Protein AF-A0A537PDN9-F1 (afdb_monomer_lite)

Radius of gyration: 20.27 Å; chains: 1; bounding box: 47×36×60 Å

Foldseek 3Di:
DDPDDQALDPVLVVVLVVCVVVVVLVVSLVSLVVNVVRPDPQLLSLLSNLLSCLVVVVNVSSLVSLVSSLVPDDDLLSNLQSLLSNLVSLVVSVVVVCVVPPDDQRDQCSCPPPDNDADDLPDDQDPVSLVSLLSNLLSCLSNVVLVSSVRNVVSVCSRCLQPLVSLLSCLVSCVSSVNLVVSLVSLVVVVVPPPVVPLSSLCSNLVSCVSVVNNVSNVVSVD

Secondary structure (DSSP, 8-state):
-------SSHHHHHHHHHHHHTT-HHHHHHHHHHHHHH-S-HHHHHHHHHHHHHHTT-HHHHHHHHHHHHHH---HHHHHHHHHHHHHHHHHHHHHHHTTSTTPPPP-GGGTT---PPPPTTS---HHHHHHHHHHHHHHHHTT-HHHHHHHHHHHHHHHTT-HHHHHHHHHHHHHTT-HHHHHHHHHHHHHTT-TT-HHHHHHHHHHHHHTT-HHHHHHH--

Structure (mmCIF, N/CA/C/O backbone):
data_AF-A0A537PDN9-F1
#
_entry.id   AF-A0A537PDN9-F1
#
loop_
_atom_site.group_PDB
_atom_site.id
_atom_site.type_symbol
_atom_site.label_atom_id
_atom_site.label_alt_id
_atom_site.label_comp_id
_atom_site.label_asym_id
_atom_site.label_entity_id
_atom_site.label_seq_id
_atom_site.pdbx_PDB_ins_code
_atom_site.Cartn_x
_atom_site.Cartn_y
_atom_site.Cartn_z
_atom_site.occupancy
_atom_site.B_iso_or_equiv
_atom_site.auth_seq_id
_atom_site.auth_comp_id
_atom_site.auth_asym_id
_atom_site.auth_atom_id
_atom_site.pdbx_PDB_model_num
ATOM 1 N N . MET A 1 1 ? -29.050 -12.159 24.190 1.00 34.44 1 MET A N 1
ATOM 2 C CA . MET A 1 1 ? -27.971 -11.239 23.770 1.00 34.44 1 MET A CA 1
ATOM 3 C C . MET A 1 1 ? -26.824 -11.391 24.756 1.0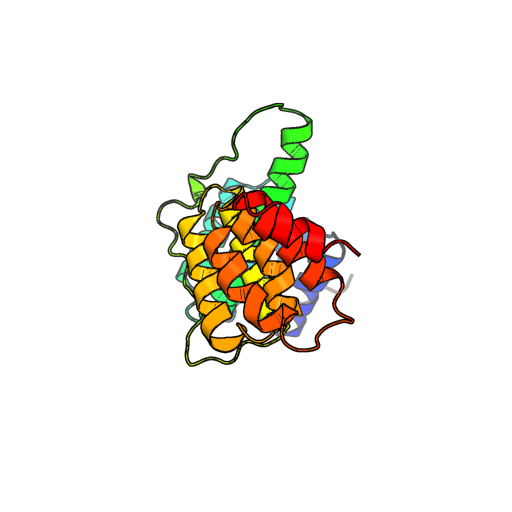0 34.44 1 MET A C 1
ATOM 5 O O . MET A 1 1 ? -26.957 -10.967 25.894 1.00 34.44 1 MET A O 1
ATOM 9 N N . THR A 1 2 ? -25.755 -12.092 24.384 1.00 39.62 2 THR A N 1
ATOM 10 C CA . THR A 1 2 ? -24.565 -12.242 25.235 1.00 39.62 2 THR A CA 1
ATOM 11 C C . THR A 1 2 ? -23.786 -10.932 25.237 1.00 39.62 2 THR A C 1
ATOM 13 O O . THR A 1 2 ? -23.209 -10.557 24.216 1.00 39.62 2 THR A O 1
ATOM 16 N N . ASN A 1 3 ? -23.809 -10.237 26.375 1.00 46.12 3 ASN A N 1
ATOM 17 C CA . ASN A 1 3 ? -22.968 -9.082 26.655 1.00 46.12 3 ASN A CA 1
ATOM 18 C C . ASN A 1 3 ? -21.517 -9.578 26.741 1.00 46.12 3 ASN A C 1
ATOM 20 O O . ASN A 1 3 ? -21.121 -10.179 27.738 1.00 46.12 3 ASN A O 1
ATOM 24 N N . VAL A 1 4 ? -20.768 -9.460 25.646 1.00 56.16 4 VAL A N 1
ATOM 25 C CA . VAL A 1 4 ? -19.369 -9.887 25.617 1.00 56.16 4 VAL A CA 1
ATOM 26 C C . VAL A 1 4 ? -18.535 -8.759 26.196 1.00 56.16 4 VAL A C 1
ATOM 28 O O . VAL A 1 4 ? -18.463 -7.685 25.608 1.00 56.16 4 VAL A O 1
ATOM 31 N N . SER A 1 5 ? -17.941 -9.019 27.361 1.00 68.75 5 SER A N 1
ATOM 32 C CA . SER A 1 5 ? -16.961 -8.139 27.995 1.00 68.75 5 SER A CA 1
ATOM 33 C C . SER A 1 5 ? -15.837 -7.839 27.007 1.00 68.75 5 SER A C 1
ATOM 35 O O . SER A 1 5 ? -15.188 -8.766 26.525 1.00 68.75 5 SER A O 1
ATOM 37 N N . ILE A 1 6 ? -15.625 -6.562 26.691 1.00 72.56 6 ILE A N 1
ATOM 38 C CA . ILE A 1 6 ? -14.481 -6.124 25.892 1.00 72.56 6 ILE A CA 1
ATOM 39 C C . ILE A 1 6 ? -13.278 -6.073 26.829 1.00 72.56 6 ILE A C 1
ATOM 41 O O . ILE A 1 6 ? -13.266 -5.327 27.804 1.00 72.56 6 ILE A O 1
ATOM 45 N N . ASP A 1 7 ? -12.291 -6.905 26.536 1.00 72.88 7 ASP A N 1
ATOM 46 C CA . ASP A 1 7 ? -10.992 -6.941 27.194 1.00 72.88 7 ASP A CA 1
ATOM 47 C C . ASP A 1 7 ? -9.888 -6.649 26.166 1.00 72.88 7 ASP A C 1
ATOM 49 O O . ASP A 1 7 ? -10.137 -6.554 24.963 1.00 72.88 7 ASP A O 1
ATOM 53 N N . ASP A 1 8 ? -8.644 -6.542 26.620 1.00 68.94 8 ASP A N 1
ATOM 54 C CA . ASP A 1 8 ? -7.493 -6.329 25.736 1.00 68.94 8 ASP A CA 1
ATOM 55 C C . ASP A 1 8 ? -6.993 -7.619 25.057 1.00 68.94 8 ASP A C 1
ATOM 57 O O . ASP A 1 8 ? -5.835 -7.751 24.645 1.00 68.94 8 ASP A O 1
ATOM 61 N N . SER A 1 9 ? -7.850 -8.638 24.977 1.00 77.19 9 SER A N 1
ATOM 62 C CA . SER A 1 9 ? -7.455 -9.910 24.397 1.00 77.19 9 SER A CA 1
ATOM 63 C C . SER A 1 9 ? -7.317 -9.814 22.879 1.00 77.19 9 SER A C 1
ATOM 65 O O . SER A 1 9 ? -7.986 -9.052 22.169 1.00 77.19 9 SER A O 1
ATOM 67 N N . SER A 1 10 ? -6.483 -10.701 22.340 1.00 81.50 10 SER A N 1
ATOM 68 C CA . SER A 1 10 ? -6.407 -10.927 20.897 1.00 81.50 10 SER A CA 1
ATOM 69 C C . SER A 1 10 ? -7.753 -11.364 20.297 1.00 81.50 10 SER A C 1
ATOM 71 O O . SER A 1 10 ? -7.987 -11.130 19.112 1.00 81.50 10 SER A O 1
ATOM 73 N N . ALA A 1 11 ? -8.655 -11.953 21.092 1.00 86.19 11 ALA A N 1
ATOM 74 C CA . ALA A 1 11 ? -9.983 -12.363 20.651 1.00 86.19 11 ALA A CA 1
ATOM 75 C C . ALA A 1 11 ? -10.902 -11.155 20.413 1.00 86.19 11 ALA A C 1
ATOM 77 O O . ALA A 1 11 ? -11.521 -11.066 19.350 1.00 86.19 11 ALA A O 1
ATOM 78 N N . SER A 1 12 ? -10.927 -10.195 21.343 1.00 87.44 12 SER A N 1
ATOM 79 C CA . SER A 1 12 ? -11.682 -8.943 21.199 1.00 87.44 12 SER A CA 1
ATOM 80 C C . SER A 1 12 ? -11.223 -8.155 19.966 1.00 87.44 12 SER A C 1
ATOM 82 O O . SER A 1 12 ? -12.050 -7.699 19.173 1.00 87.44 12 SER A O 1
ATOM 84 N N . ARG A 1 13 ? -9.906 -8.110 19.715 1.00 89.19 13 ARG A N 1
ATOM 85 C CA . ARG A 1 13 ? -9.328 -7.515 18.498 1.00 89.19 13 ARG A CA 1
ATOM 86 C C . ARG A 1 13 ? -9.747 -8.235 17.218 1.00 89.19 13 ARG A C 1
ATOM 88 O O . ARG A 1 13 ? -10.231 -7.592 16.290 1.00 89.19 13 ARG A O 1
ATOM 95 N N . LYS A 1 14 ? -9.580 -9.561 17.155 1.00 91.94 14 LYS A N 1
ATOM 96 C CA . LYS A 1 14 ? -9.969 -10.363 15.979 1.00 91.94 14 LYS A CA 1
ATOM 97 C C . LYS A 1 14 ? -11.449 -10.197 15.653 1.00 91.94 14 LYS A C 1
ATOM 99 O O . LYS A 1 14 ? -11.811 -10.116 14.486 1.00 91.94 14 LYS A O 1
ATOM 104 N N . ARG A 1 15 ? -12.295 -10.100 16.677 1.00 93.25 15 ARG A N 1
ATOM 105 C CA . ARG A 1 15 ? -13.725 -9.855 16.504 1.00 93.25 15 ARG A CA 1
ATOM 106 C C . ARG A 1 15 ? -14.018 -8.478 15.912 1.00 93.25 15 ARG A C 1
ATOM 108 O O . ARG A 1 15 ? -14.840 -8.397 15.005 1.00 93.25 15 ARG A O 1
ATOM 115 N N . ALA A 1 16 ? -13.358 -7.424 16.393 1.00 94.25 16 ALA A N 1
ATOM 116 C CA . ALA A 1 16 ? -13.515 -6.083 15.829 1.00 94.25 16 ALA A CA 1
ATOM 117 C C . ALA A 1 16 ? -13.117 -6.052 14.341 1.00 94.25 16 ALA A C 1
ATOM 119 O O . ALA A 1 16 ? -13.866 -5.546 13.508 1.00 94.25 16 ALA A O 1
ATOM 120 N N . VAL A 1 17 ? -12.000 -6.704 13.994 1.00 94.38 17 VAL A N 1
ATOM 121 C CA . VAL A 1 17 ? -11.558 -6.867 12.598 1.00 94.38 17 VAL A CA 1
ATOM 122 C C . VAL A 1 17 ? -12.571 -7.664 11.771 1.00 94.38 17 VAL A C 1
ATOM 124 O O . VAL A 1 17 ? -12.882 -7.266 10.653 1.00 94.38 17 VAL A O 1
ATOM 127 N N . ALA A 1 18 ? -13.130 -8.748 12.312 1.00 96.56 18 ALA A N 1
ATOM 128 C CA . ALA A 1 18 ? -14.137 -9.545 11.613 1.00 96.56 18 ALA A CA 1
ATOM 129 C C . ALA A 1 18 ? -15.417 -8.742 11.321 1.00 96.56 18 ALA A C 1
ATOM 131 O O . ALA A 1 18 ? -15.956 -8.837 10.222 1.00 96.56 18 ALA A O 1
ATOM 132 N N . LEU A 1 19 ? -15.877 -7.909 12.264 1.00 97.56 19 LEU A N 1
ATOM 133 C CA . LEU A 1 19 ? -17.000 -6.990 12.031 1.00 97.56 19 LEU A CA 1
ATOM 134 C C . LEU A 1 19 ? -16.679 -5.982 10.926 1.00 97.56 19 LEU A C 1
ATOM 136 O O . LEU A 1 19 ? -17.516 -5.727 10.064 1.00 97.56 19 LEU A O 1
ATOM 140 N N . HIS A 1 20 ? -15.459 -5.437 10.929 1.00 96.19 20 HIS A N 1
ATOM 141 C CA . HIS A 1 20 ? -15.005 -4.497 9.905 1.00 96.19 20 HIS A CA 1
ATOM 142 C C . HIS A 1 20 ? -15.030 -5.146 8.517 1.00 96.19 20 HIS A C 1
ATOM 144 O O . HIS A 1 20 ? -15.628 -4.606 7.590 1.00 96.19 20 HIS A O 1
ATOM 150 N N . GLN A 1 21 ? -14.453 -6.341 8.390 1.00 95.62 21 GLN A N 1
ATOM 151 C CA . GLN A 1 21 ? -14.424 -7.112 7.143 1.00 95.62 21 GLN A CA 1
ATOM 152 C C . GLN A 1 21 ? -15.822 -7.534 6.668 1.00 95.62 21 GLN A C 1
ATOM 154 O O . GLN A 1 21 ? -16.051 -7.628 5.466 1.00 95.62 21 GLN A O 1
ATOM 159 N N . ALA A 1 22 ? -16.763 -7.746 7.592 1.00 97.00 22 ALA A N 1
ATOM 160 C CA . ALA A 1 22 ? -18.159 -8.048 7.282 1.00 97.00 22 ALA A CA 1
ATOM 161 C C . ALA A 1 22 ? -18.982 -6.816 6.849 1.00 97.00 22 ALA A C 1
ATOM 163 O O . ALA A 1 22 ? -20.167 -6.949 6.552 1.00 97.00 22 ALA A O 1
ATOM 164 N N . GLY A 1 23 ? -18.390 -5.617 6.828 1.00 95.81 23 GLY A N 1
ATOM 165 C CA . GLY A 1 23 ? -19.097 -4.379 6.496 1.00 95.81 23 GLY A CA 1
ATOM 166 C C . GLY A 1 23 ? -19.927 -3.805 7.648 1.00 95.81 23 GLY A C 1
ATOM 167 O O . GLY A 1 23 ? -20.616 -2.803 7.467 1.00 95.81 23 GLY A O 1
ATOM 168 N N . GLU A 1 24 ? -19.841 -4.370 8.856 1.00 98.00 24 GLU A N 1
ATOM 169 C CA . GLU A 1 24 ? -20.500 -3.845 10.058 1.00 98.00 24 GLU A CA 1
ATOM 170 C C . GLU A 1 24 ? -19.699 -2.669 10.653 1.00 98.00 24 GLU A C 1
ATOM 172 O O . GLU A 1 24 ? -19.287 -2.684 11.816 1.00 98.00 24 GLU A O 1
ATOM 177 N N . ILE A 1 25 ? -19.458 -1.638 9.832 1.00 97.75 25 ILE A N 1
ATOM 178 C CA . ILE A 1 25 ? -18.451 -0.593 10.079 1.00 97.75 25 ILE A CA 1
ATOM 179 C C . ILE A 1 25 ? -18.692 0.155 11.394 1.00 97.75 25 ILE A C 1
ATOM 181 O O . ILE A 1 25 ? -17.749 0.376 12.152 1.00 97.75 25 ILE A O 1
ATOM 185 N N . GLN A 1 26 ? -19.945 0.504 11.710 1.00 98.19 26 GLN A N 1
ATOM 186 C CA . GLN A 1 26 ? -20.258 1.208 12.959 1.00 98.19 26 GLN A CA 1
ATOM 187 C C . GLN A 1 26 ? -19.932 0.349 14.189 1.00 98.19 26 GLN A C 1
ATOM 189 O O . GLN A 1 26 ? -19.282 0.827 15.111 1.00 98.19 26 GLN A O 1
ATOM 194 N N . ARG A 1 27 ? -20.289 -0.943 14.177 1.00 97.56 27 ARG A N 1
ATOM 195 C CA . ARG A 1 27 ? -19.990 -1.851 15.297 1.00 97.56 27 ARG A CA 1
ATOM 196 C C . ARG A 1 27 ? -18.493 -2.109 15.440 1.00 97.56 27 ARG A C 1
ATOM 198 O O . ARG A 1 27 ? -18.009 -2.271 16.556 1.00 97.56 27 ARG A O 1
ATOM 205 N N . ALA A 1 28 ? -17.766 -2.161 14.325 1.00 97.75 28 ALA A N 1
ATOM 206 C CA . ALA A 1 28 ? -16.313 -2.264 14.346 1.00 97.75 28 ALA A CA 1
ATOM 207 C C . ALA A 1 28 ? -15.678 -1.023 14.992 1.00 97.75 28 ALA A C 1
ATOM 209 O O . ALA A 1 28 ? -14.838 -1.173 15.878 1.00 97.75 28 ALA A O 1
ATOM 210 N N . ALA A 1 29 ? -16.120 0.181 14.611 1.00 97.56 29 ALA A N 1
ATOM 211 C CA . ALA A 1 29 ? -15.655 1.435 15.202 1.00 97.56 29 ALA A CA 1
ATOM 212 C C . ALA A 1 29 ? -15.901 1.480 16.719 1.00 97.56 29 ALA A C 1
ATOM 214 O O . ALA A 1 29 ? -14.957 1.725 17.468 1.00 97.56 29 ALA A O 1
ATOM 215 N N . ASP A 1 30 ? -17.112 1.136 17.172 1.00 96.00 30 ASP A N 1
ATOM 216 C CA . ASP A 1 30 ? -17.453 1.091 18.602 1.00 96.00 30 ASP A CA 1
ATOM 217 C C . ASP A 1 30 ? -16.538 0.115 19.368 1.00 96.00 30 ASP A C 1
ATOM 219 O O . ASP A 1 30 ? -16.063 0.403 20.469 1.00 96.00 30 ASP A O 1
ATOM 223 N N . MET A 1 31 ? -16.239 -1.047 18.773 1.00 94.56 31 MET A N 1
ATOM 224 C CA . MET A 1 31 ? -15.323 -2.018 19.374 1.00 94.56 31 MET A CA 1
ATOM 225 C C . MET A 1 31 ? -13.873 -1.530 19.404 1.00 94.56 31 MET A C 1
ATOM 227 O O . MET A 1 31 ? -13.183 -1.769 20.394 1.00 94.56 31 MET A O 1
ATOM 231 N N . TYR A 1 32 ? -13.390 -0.858 18.357 1.00 95.25 32 TYR A N 1
ATOM 232 C CA . TYR A 1 32 ? -12.048 -0.275 18.361 1.00 95.25 32 TYR A CA 1
ATOM 233 C C . TYR A 1 32 ? -11.916 0.820 19.423 1.00 95.25 32 TYR A C 1
ATOM 235 O O . TYR A 1 32 ? -10.929 0.838 20.155 1.00 95.25 32 TYR A O 1
ATOM 243 N N . GLU A 1 33 ? -12.915 1.690 19.562 1.00 94.31 33 GLU A N 1
ATOM 244 C CA . GLU A 1 33 ? -12.944 2.720 20.604 1.00 94.31 33 GLU A CA 1
ATOM 245 C C . GLU A 1 33 ? -12.917 2.104 22.005 1.00 94.31 33 GLU A C 1
ATOM 247 O O . GLU A 1 33 ? -12.134 2.540 22.850 1.00 94.31 33 GLU A O 1
ATOM 252 N N . ALA A 1 34 ? -13.690 1.041 22.236 1.00 92.12 34 ALA A N 1
ATOM 253 C CA . ALA A 1 34 ? -13.660 0.312 23.498 1.00 92.12 34 ALA A CA 1
ATOM 254 C C . ALA A 1 34 ? -12.294 -0.345 23.762 1.00 92.12 34 ALA A C 1
ATOM 256 O O . ALA A 1 34 ? -11.767 -0.226 24.864 1.00 92.12 34 ALA A O 1
ATOM 257 N N . LEU A 1 35 ? -11.671 -0.971 22.755 1.00 91.56 35 LEU A N 1
ATOM 258 C CA . LEU A 1 35 ? -10.326 -1.552 22.873 1.00 91.56 35 LEU A CA 1
ATOM 259 C C . LEU A 1 35 ? -9.267 -0.501 23.246 1.00 91.56 35 LEU A C 1
ATOM 261 O O . LEU A 1 35 ? -8.358 -0.785 24.029 1.00 91.56 35 LEU A O 1
ATOM 265 N N . LEU A 1 36 ? -9.393 0.730 22.739 1.00 91.00 36 LEU A N 1
ATOM 266 C CA . LEU A 1 36 ? -8.485 1.830 23.083 1.00 91.00 36 LEU A CA 1
ATOM 267 C C . LEU A 1 36 ? -8.589 2.269 24.549 1.00 91.00 36 LEU A C 1
ATOM 269 O O . LEU A 1 36 ? -7.607 2.795 25.078 1.00 91.00 36 LEU A O 1
ATOM 273 N N . GLN A 1 37 ? -9.724 2.027 25.212 1.00 88.88 37 GLN A N 1
ATOM 274 C CA . GLN A 1 37 ? -9.879 2.293 26.645 1.00 88.88 37 GLN A CA 1
ATOM 275 C C . GLN A 1 37 ? -9.149 1.261 27.524 1.00 88.88 37 GLN A C 1
ATOM 277 O O . GLN A 1 37 ? -8.840 1.572 28.671 1.00 88.88 37 GLN A O 1
ATOM 282 N N . VAL A 1 38 ? -8.843 0.058 27.006 1.00 83.94 38 VAL A N 1
ATOM 283 C CA . VAL A 1 38 ? -8.294 -1.063 27.803 1.00 83.94 38 VAL A CA 1
ATOM 284 C C . VAL A 1 38 ? -6.763 -1.226 27.683 1.00 83.94 38 VAL A C 1
ATOM 286 O O . VAL A 1 38 ? -6.138 -1.650 28.650 1.00 83.94 38 VAL A O 1
ATOM 289 N N . GLY A 1 39 ? -6.118 -0.771 26.594 1.00 67.75 39 GLY A N 1
ATOM 290 C CA . GLY A 1 39 ? -4.791 -0.134 26.719 1.00 67.75 39 GLY A CA 1
ATOM 291 C C . GLY A 1 39 ? -3.519 -0.681 26.031 1.00 67.75 39 GLY A C 1
ATOM 292 O O . GLY A 1 39 ? -2.569 0.101 25.990 1.00 67.75 39 GLY A O 1
ATOM 293 N N . THR A 1 40 ? -3.405 -1.886 25.447 1.00 60.88 40 THR A N 1
ATOM 294 C CA . THR A 1 40 ? -2.071 -2.389 24.985 1.00 60.88 40 THR A CA 1
ATOM 295 C C . THR A 1 40 ? -1.766 -2.331 23.482 1.00 60.88 40 THR A C 1
ATOM 297 O O . THR A 1 40 ? -0.592 -2.287 23.122 1.00 60.88 40 THR A O 1
ATOM 300 N N . ALA A 1 41 ? -2.747 -2.239 22.576 1.00 66.81 41 ALA A N 1
ATOM 301 C CA . ALA A 1 41 ? -2.504 -2.228 21.117 1.00 66.81 41 ALA A CA 1
ATOM 302 C C . ALA A 1 41 ? -2.879 -0.898 20.438 1.00 66.81 41 ALA A C 1
ATOM 304 O O . ALA A 1 41 ? -3.605 -0.865 19.448 1.00 66.81 41 ALA A O 1
ATOM 305 N N . ARG A 1 42 ? -2.406 0.227 20.989 1.00 83.25 42 ARG A N 1
ATOM 306 C CA . ARG A 1 42 ? -2.914 1.562 20.621 1.00 83.25 42 ARG A CA 1
ATOM 307 C C . ARG A 1 42 ? -2.712 1.920 19.145 1.00 83.25 42 ARG A C 1
ATOM 309 O O . ARG A 1 42 ? -3.648 2.420 18.539 1.00 83.25 42 ARG A O 1
ATOM 316 N N . ALA A 1 43 ? -1.537 1.672 18.561 1.00 91.12 43 ALA A N 1
ATOM 317 C CA . ALA A 1 43 ? -1.239 2.128 17.199 1.00 91.12 43 ALA A CA 1
ATOM 318 C C . ALA A 1 43 ? -2.069 1.402 16.128 1.00 91.12 43 ALA A C 1
ATOM 320 O O . ALA A 1 43 ? -2.772 2.053 15.359 1.00 91.12 43 ALA A O 1
ATOM 321 N N . ASP A 1 44 ? -2.055 0.067 16.126 1.00 89.25 44 ASP A N 1
ATOM 322 C CA . ASP A 1 44 ? -2.817 -0.742 15.166 1.00 89.25 44 ASP A CA 1
ATOM 323 C C . ASP A 1 44 ? -4.326 -0.489 15.274 1.00 89.25 44 ASP A C 1
ATOM 325 O O . ASP A 1 44 ? -5.003 -0.319 14.261 1.00 89.25 44 ASP A O 1
ATOM 329 N N . ILE A 1 45 ? -4.860 -0.399 16.500 1.00 93.25 45 ILE A N 1
ATOM 330 C CA . ILE A 1 45 ? -6.286 -0.119 16.712 1.00 93.25 45 ILE A CA 1
ATOM 331 C C . ILE A 1 45 ? -6.646 1.301 16.262 1.00 93.25 45 ILE A C 1
ATOM 333 O O . ILE A 1 45 ? -7.682 1.479 15.630 1.00 93.25 45 ILE A O 1
ATOM 337 N N . LEU A 1 46 ? -5.796 2.305 16.515 1.00 95.88 46 LEU A N 1
ATOM 338 C CA . LEU A 1 46 ? -5.994 3.663 15.988 1.00 95.88 46 LEU A CA 1
ATOM 339 C C . LEU A 1 46 ? -5.978 3.686 14.452 1.00 95.88 46 LEU A C 1
ATOM 341 O O . LEU A 1 46 ? -6.788 4.385 13.843 1.00 95.88 46 LEU A O 1
ATOM 345 N N . GLY A 1 47 ? -5.093 2.905 13.825 1.00 95.81 47 GLY A N 1
ATOM 346 C CA . GLY A 1 47 ? -5.039 2.752 12.372 1.00 95.81 47 GLY A CA 1
ATOM 347 C C . GLY A 1 47 ? -6.331 2.149 11.816 1.00 95.81 47 GLY A C 1
ATOM 348 O O . GLY A 1 47 ? -6.939 2.719 10.911 1.00 95.81 47 GLY A O 1
ATOM 349 N N . LEU A 1 48 ? -6.819 1.057 12.405 1.00 95.56 48 LEU A N 1
ATOM 350 C CA . LEU A 1 48 ? -8.077 0.420 11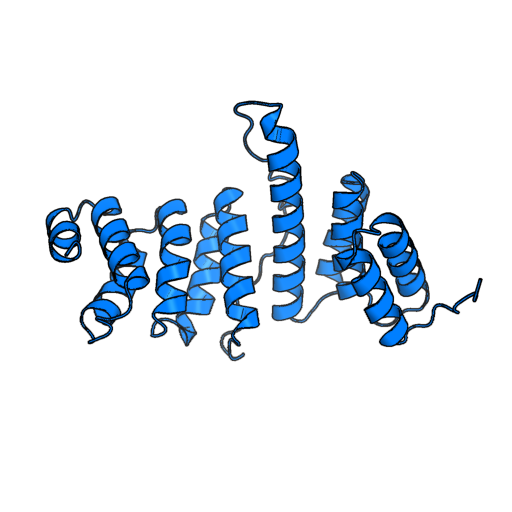.998 1.00 95.56 48 LEU A CA 1
ATOM 351 C C . LEU A 1 48 ? -9.300 1.316 12.244 1.00 95.56 48 LEU A C 1
ATOM 353 O O . LEU A 1 48 ? -10.157 1.444 11.367 1.00 95.56 48 LEU A O 1
ATOM 357 N N . LEU A 1 49 ? -9.350 1.994 13.395 1.00 97.25 49 LEU A N 1
ATOM 358 C CA . LEU A 1 49 ? -10.391 2.969 13.715 1.00 97.25 49 LEU A CA 1
ATOM 359 C C . LEU A 1 49 ? -10.420 4.103 12.689 1.00 97.25 49 LEU A C 1
ATOM 361 O O . LEU A 1 49 ? -11.500 4.488 12.250 1.00 97.25 49 LEU A O 1
ATOM 365 N N . SER A 1 50 ? -9.257 4.601 12.260 1.00 97.81 50 SER A N 1
ATOM 366 C CA . SER A 1 50 ? -9.191 5.669 11.260 1.00 97.81 50 SER A CA 1
ATOM 367 C C . SER A 1 50 ? -9.825 5.264 9.925 1.00 97.81 50 SER A C 1
ATOM 369 O O . SER A 1 50 ? -10.584 6.038 9.343 1.00 97.81 50 SER A O 1
ATOM 371 N N . VAL A 1 51 ? -9.605 4.023 9.479 1.00 97.38 51 VAL A N 1
ATOM 372 C CA . VAL A 1 51 ? -10.215 3.485 8.254 1.00 97.38 51 VAL A CA 1
ATOM 373 C C . VAL A 1 51 ? -11.727 3.320 8.423 1.00 97.38 51 VAL A C 1
ATOM 375 O O . VAL A 1 51 ? -12.487 3.724 7.544 1.00 97.38 51 VAL A O 1
ATOM 378 N N . ALA A 1 52 ? -12.186 2.789 9.562 1.00 97.50 52 ALA A N 1
ATOM 379 C CA . ALA A 1 52 ? -13.618 2.674 9.849 1.00 97.50 52 ALA A CA 1
ATOM 380 C C . ALA A 1 52 ? -14.302 4.054 9.899 1.00 97.50 52 ALA A C 1
ATOM 382 O O . ALA A 1 52 ? -15.385 4.239 9.348 1.00 97.50 52 ALA A O 1
ATOM 383 N N . GLN A 1 53 ? -13.651 5.056 10.496 1.00 97.81 53 GLN A N 1
ATOM 384 C CA . GLN A 1 53 ? -14.138 6.435 10.535 1.00 97.81 53 GLN A CA 1
ATOM 385 C C . GLN A 1 53 ? -14.251 7.045 9.128 1.00 97.81 53 GLN A C 1
ATOM 387 O O . GLN A 1 53 ? -15.264 7.684 8.844 1.00 97.81 53 GLN A O 1
ATOM 392 N N . LEU A 1 54 ? -13.291 6.801 8.222 1.00 95.00 54 LEU A N 1
ATOM 393 C CA . LEU A 1 54 ? -13.411 7.224 6.816 1.00 95.00 54 LEU A CA 1
ATOM 394 C C . LEU A 1 54 ? -14.624 6.602 6.128 1.00 95.00 54 LEU A C 1
ATOM 396 O O . LEU A 1 54 ? -15.391 7.313 5.483 1.00 95.00 54 LEU A O 1
ATOM 400 N N . GLN A 1 55 ? -14.823 5.296 6.301 1.00 94.31 55 GLN A N 1
ATOM 401 C CA . GLN A 1 55 ? -15.951 4.571 5.710 1.00 94.31 55 GLN A CA 1
ATOM 402 C C . GLN A 1 55 ? -17.311 5.041 6.253 1.00 94.31 55 GLN A C 1
ATOM 404 O O . GLN A 1 55 ? -18.315 4.953 5.554 1.00 94.31 55 GLN A O 1
ATOM 409 N N . LEU A 1 56 ? -17.344 5.595 7.469 1.00 95.25 56 LEU A N 1
ATOM 410 C CA . LEU A 1 56 ? -18.521 6.241 8.064 1.00 95.25 56 LEU A CA 1
ATOM 411 C C . LEU A 1 56 ? -18.675 7.723 7.672 1.00 95.25 56 LEU A C 1
ATOM 413 O O . LEU A 1 56 ? -19.560 8.400 8.191 1.00 95.25 56 LEU A O 1
ATOM 417 N N . GLY A 1 57 ? -17.803 8.264 6.815 1.00 92.75 57 GLY A N 1
ATOM 418 C CA . GLY A 1 57 ? -17.807 9.678 6.422 1.00 92.75 57 GLY A CA 1
ATOM 419 C C . GLY A 1 57 ? -17.248 10.643 7.479 1.00 92.75 57 GLY A C 1
ATOM 420 O O . GLY A 1 57 ? -17.289 11.859 7.291 1.00 92.75 57 GLY A O 1
ATOM 421 N N . LYS A 1 58 ? -16.677 10.132 8.576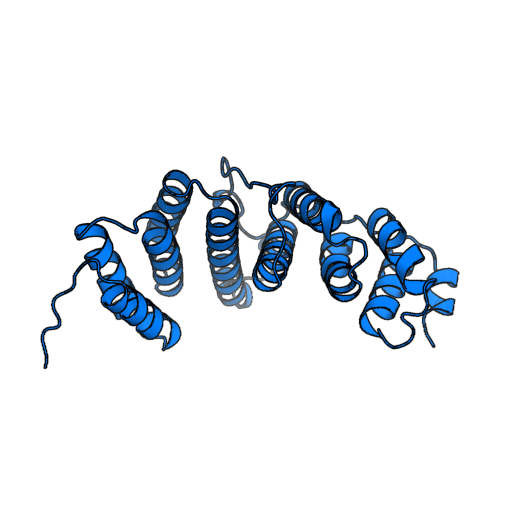 1.00 95.50 58 LYS A N 1
ATOM 422 C CA . LYS A 1 58 ? -16.103 10.906 9.692 1.00 95.50 58 LYS A CA 1
ATOM 423 C C . LYS A 1 58 ? -14.653 11.311 9.395 1.00 95.50 58 LYS A C 1
ATOM 425 O O . LYS A 1 58 ? -13.710 10.889 10.065 1.00 95.50 58 LYS A O 1
ATOM 430 N N . ARG A 1 59 ? -14.449 12.092 8.322 1.00 93.75 59 ARG A N 1
ATOM 431 C CA . ARG A 1 59 ? -13.108 12.391 7.766 1.00 93.75 59 ARG A CA 1
ATOM 432 C C . ARG A 1 59 ? -12.182 13.101 8.759 1.00 93.75 59 ARG A C 1
ATOM 434 O O . ARG A 1 59 ? -10.983 12.834 8.772 1.00 93.75 59 ARG A O 1
ATOM 441 N N . LYS A 1 60 ? -12.709 14.012 9.584 1.00 94.88 60 LYS A N 1
ATOM 442 C CA . LYS A 1 60 ? -11.895 14.786 10.540 1.00 94.88 60 LYS A CA 1
ATOM 443 C C . LYS A 1 60 ? -11.375 13.896 11.666 1.00 94.88 60 LYS A C 1
ATOM 445 O O . LYS A 1 60 ? -10.192 13.939 11.988 1.00 94.88 60 LYS A O 1
ATOM 450 N N . GLU A 1 61 ? -12.249 13.067 12.217 1.00 97.12 61 GLU A N 1
ATOM 451 C CA . GLU A 1 61 ? -11.951 12.091 13.260 1.00 97.12 61 GLU A CA 1
ATOM 452 C C . GLU A 1 61 ? -10.952 11.054 12.751 1.00 97.12 61 GLU A C 1
ATOM 454 O O . GLU A 1 61 ? -9.952 10.785 13.416 1.00 97.12 61 GLU A O 1
ATOM 459 N N . ALA A 1 62 ? -11.160 10.566 11.525 1.00 97.38 62 ALA A N 1
ATOM 460 C CA . ALA A 1 62 ? -10.256 9.634 10.873 1.00 97.38 62 ALA A CA 1
ATOM 461 C C . ALA A 1 62 ? -8.824 10.173 10.778 1.00 97.38 62 ALA A C 1
ATOM 463 O O . ALA A 1 62 ? -7.878 9.471 11.127 1.00 97.38 62 ALA A O 1
ATOM 464 N N . LEU A 1 63 ? -8.654 11.433 10.365 1.00 96.19 63 LEU A N 1
ATOM 465 C CA . LEU A 1 63 ? -7.337 12.069 10.280 1.00 96.19 63 LEU A CA 1
ATOM 466 C C . LEU A 1 63 ? -6.646 12.182 11.644 1.00 96.19 63 LEU A C 1
ATOM 468 O O . LEU A 1 63 ? -5.431 12.000 11.730 1.00 96.19 63 LEU A O 1
ATOM 472 N N . VAL A 1 64 ? -7.401 12.461 12.709 1.00 96.19 64 VAL A N 1
ATOM 473 C CA . VAL A 1 64 ? -6.864 12.510 14.077 1.00 96.19 64 VAL A CA 1
ATOM 474 C C . VAL A 1 64 ? -6.420 11.119 14.527 1.00 96.19 64 VAL A C 1
ATOM 476 O O . VAL A 1 64 ? -5.279 10.954 14.961 1.00 96.19 64 VAL A O 1
ATOM 479 N N . SER A 1 65 ? -7.281 10.109 14.378 1.00 97.06 65 SER A N 1
ATOM 480 C CA . SER A 1 65 ? -6.966 8.719 14.732 1.00 97.06 65 SER A CA 1
ATOM 481 C C . SER A 1 65 ? -5.759 8.203 13.952 1.00 97.06 65 SER A C 1
ATOM 483 O O . SER A 1 65 ? -4.845 7.622 14.537 1.00 97.06 65 SER A O 1
ATOM 485 N N . TRP A 1 66 ? -5.704 8.486 12.649 1.00 97.12 66 TRP A N 1
ATOM 486 C CA . TRP A 1 66 ? -4.599 8.087 11.789 1.00 97.12 66 TRP A CA 1
ATOM 487 C C . TRP A 1 66 ? -3.283 8.728 12.224 1.00 97.12 66 TRP A C 1
ATOM 489 O O . TRP A 1 66 ? -2.314 8.012 12.466 1.00 97.12 66 TRP A O 1
ATOM 499 N N . ARG A 1 67 ? -3.237 10.050 12.432 1.00 95.56 67 ARG A N 1
ATOM 500 C CA . ARG A 1 67 ? -2.016 10.723 12.909 1.00 95.56 67 ARG A CA 1
ATOM 501 C C . ARG A 1 67 ? -1.563 10.197 14.268 1.00 95.56 67 ARG A C 1
ATOM 503 O O . ARG A 1 67 ? -0.376 9.938 14.456 1.00 95.56 67 ARG A O 1
ATOM 510 N N . ASN A 1 68 ? -2.496 9.949 15.183 1.00 94.62 68 ASN A N 1
ATOM 511 C CA . ASN A 1 68 ? -2.179 9.336 16.472 1.00 94.62 68 ASN A CA 1
ATOM 512 C C . ASN A 1 68 ? -1.620 7.911 16.317 1.00 94.62 68 ASN A C 1
ATOM 514 O O . ASN A 1 68 ? -0.711 7.536 17.059 1.00 94.62 68 ASN A O 1
ATOM 518 N N . SER A 1 69 ? -2.106 7.136 15.339 1.00 95.62 69 SER A N 1
ATOM 519 C CA . SER A 1 69 ? -1.557 5.810 15.016 1.00 95.62 69 SER A CA 1
ATOM 520 C C . SER A 1 69 ? -0.089 5.895 14.583 1.00 95.62 69 SER A C 1
ATOM 522 O O . SER A 1 69 ? 0.737 5.113 15.053 1.00 95.62 69 SER A O 1
ATOM 524 N N . LEU A 1 70 ? 0.262 6.894 13.763 1.00 94.69 70 LEU A N 1
ATOM 525 C CA . LEU A 1 70 ? 1.625 7.087 13.265 1.00 94.69 70 LEU A CA 1
ATOM 526 C C . LEU A 1 70 ? 2.579 7.561 14.362 1.00 94.69 70 LEU A C 1
ATOM 528 O O . LEU A 1 70 ? 3.735 7.151 14.384 1.00 94.69 70 LEU A O 1
ATOM 532 N N . LEU A 1 71 ? 2.105 8.401 15.287 1.00 92.31 71 LEU A N 1
ATOM 533 C CA . LEU A 1 71 ? 2.899 8.841 16.437 1.00 92.31 71 LEU A CA 1
ATOM 534 C C . LEU A 1 71 ? 3.207 7.680 17.396 1.00 92.31 71 LEU A C 1
ATOM 536 O O . LEU A 1 71 ? 4.307 7.613 17.964 1.00 92.31 71 LEU A O 1
ATOM 540 N N . ALA A 1 72 ? 2.244 6.770 17.566 1.00 91.38 72 ALA A N 1
ATOM 541 C CA . ALA A 1 72 ? 2.350 5.620 18.454 1.00 91.38 72 ALA A CA 1
ATOM 542 C C . ALA A 1 72 ? 3.167 4.457 17.859 1.00 91.38 72 ALA A C 1
ATOM 544 O O . ALA A 1 72 ? 3.876 3.788 18.610 1.00 91.38 72 ALA A O 1
ATOM 545 N N . GLU A 1 73 ? 3.102 4.210 16.545 1.00 92.88 73 GLU A N 1
ATOM 546 C CA . GLU A 1 73 ? 3.827 3.101 15.911 1.00 92.88 73 GLU A CA 1
ATOM 547 C C . GLU A 1 73 ? 5.316 3.412 15.724 1.00 92.88 73 GLU A C 1
ATOM 549 O O . GLU A 1 73 ? 5.696 4.435 15.154 1.00 92.88 73 GLU A O 1
ATOM 554 N N . LYS A 1 74 ? 6.176 2.489 16.168 1.00 89.56 74 LYS A N 1
ATOM 555 C CA . LYS A 1 74 ? 7.638 2.601 16.036 1.00 89.56 74 LYS A CA 1
ATOM 556 C C . LYS A 1 74 ? 8.226 1.605 15.040 1.00 89.56 74 LYS A C 1
ATOM 558 O O . LYS A 1 74 ? 9.297 1.860 14.499 1.00 89.56 74 LYS A O 1
ATOM 563 N N . ALA A 1 75 ? 7.545 0.494 14.770 1.00 93.31 75 ALA A N 1
ATOM 564 C CA . ALA A 1 75 ? 7.976 -0.477 13.779 1.00 93.31 75 ALA A CA 1
ATOM 565 C C . ALA A 1 75 ? 7.602 -0.011 12.372 1.00 93.31 75 ALA A C 1
ATOM 567 O O . ALA A 1 75 ? 6.427 0.165 12.040 1.00 93.31 75 ALA A O 1
ATOM 568 N N . ILE A 1 76 ? 8.620 0.128 11.523 1.00 94.50 76 ILE A N 1
ATOM 569 C CA . ILE A 1 76 ? 8.462 0.606 10.149 1.00 94.50 76 ILE A CA 1
ATOM 570 C C . ILE A 1 76 ? 7.465 -0.233 9.331 1.00 94.50 76 ILE A C 1
ATOM 572 O O . ILE A 1 76 ? 6.580 0.383 8.740 1.00 94.50 76 ILE A O 1
ATOM 576 N N . PRO A 1 77 ? 7.487 -1.584 9.336 1.00 94.94 77 PRO A N 1
ATOM 577 C CA . PRO A 1 77 ? 6.528 -2.367 8.548 1.00 94.94 77 PRO A CA 1
ATOM 578 C C . PRO A 1 77 ? 5.064 -2.095 8.915 1.00 94.94 77 PRO A C 1
ATOM 580 O O . PRO A 1 77 ? 4.219 -1.895 8.043 1.00 94.94 77 PRO A O 1
ATOM 583 N N . ARG A 1 78 ? 4.753 -2.014 10.217 1.00 93.19 78 ARG A N 1
ATOM 584 C CA . ARG A 1 78 ? 3.395 -1.691 10.684 1.00 93.19 78 ARG A CA 1
ATOM 585 C C . ARG A 1 78 ? 3.016 -0.250 10.368 1.00 93.19 78 ARG A C 1
ATOM 587 O O . ARG A 1 78 ? 1.894 0.004 9.939 1.00 93.19 78 ARG A O 1
ATOM 594 N N . ARG A 1 79 ? 3.959 0.689 10.486 1.00 95.38 79 ARG A N 1
ATOM 595 C CA . ARG A 1 79 ? 3.734 2.089 10.105 1.00 95.38 79 ARG A CA 1
ATOM 596 C C . ARG A 1 79 ? 3.421 2.218 8.612 1.00 95.38 79 ARG A C 1
ATOM 598 O O . ARG A 1 79 ? 2.442 2.872 8.270 1.00 95.38 79 ARG A O 1
ATOM 605 N N . LEU A 1 80 ? 4.185 1.554 7.741 1.00 96.94 80 LEU A N 1
ATOM 606 C CA . LEU A 1 80 ? 3.928 1.501 6.296 1.00 96.94 80 LEU A CA 1
ATOM 607 C C . LEU A 1 80 ? 2.545 0.917 5.997 1.00 96.94 80 LEU A C 1
ATOM 609 O O . LEU A 1 80 ? 1.792 1.509 5.230 1.00 96.94 80 LEU A O 1
ATOM 613 N N . ARG A 1 81 ? 2.173 -0.185 6.661 1.00 95.44 81 ARG A N 1
ATOM 614 C CA . ARG A 1 81 ? 0.843 -0.800 6.538 1.00 95.44 81 ARG A CA 1
ATOM 615 C C . ARG A 1 81 ? -0.281 0.165 6.930 1.00 95.44 81 ARG A C 1
ATOM 617 O O . ARG A 1 81 ? -1.263 0.285 6.203 1.00 95.44 81 ARG A O 1
ATOM 624 N N . ASN A 1 82 ? -0.132 0.882 8.043 1.00 94.88 82 ASN A N 1
ATOM 625 C CA . ASN A 1 82 ? -1.132 1.846 8.516 1.00 94.88 82 ASN A CA 1
ATOM 626 C C . ASN A 1 82 ? -1.270 3.050 7.574 1.00 94.88 82 ASN A C 1
ATOM 628 O O . ASN A 1 82 ? -2.383 3.518 7.339 1.00 94.88 82 ASN A O 1
ATOM 632 N N . ILE A 1 83 ? -0.164 3.534 6.999 1.00 97.19 83 ILE A N 1
ATOM 633 C CA . ILE A 1 83 ? -0.202 4.569 5.958 1.00 97.19 83 ILE A CA 1
ATOM 634 C C . ILE A 1 83 ? -0.917 4.016 4.719 1.00 97.19 83 ILE A C 1
ATOM 636 O O . ILE A 1 83 ? -1.898 4.610 4.285 1.00 97.19 83 ILE A O 1
ATOM 640 N N . ALA A 1 84 ? -0.489 2.863 4.196 1.00 96.7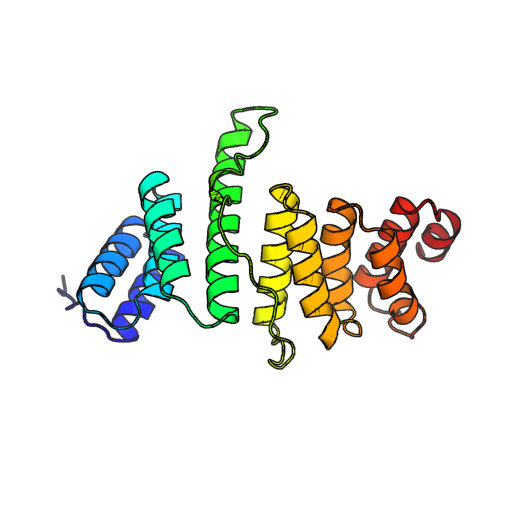5 84 ALA A N 1
ATOM 641 C CA . ALA A 1 84 ? -1.061 2.249 2.997 1.00 96.75 84 ALA A CA 1
ATOM 642 C C . ALA A 1 84 ? -2.582 2.066 3.109 1.00 96.75 84 ALA A C 1
ATOM 644 O O . ALA A 1 84 ? -3.325 2.520 2.243 1.00 96.75 84 ALA A O 1
ATOM 645 N N . ASN A 1 85 ? -3.050 1.472 4.211 1.00 95.25 85 ASN A N 1
ATOM 646 C CA . ASN A 1 85 ? -4.473 1.235 4.452 1.00 95.25 85 ASN A CA 1
ATOM 647 C C . ASN A 1 85 ? -5.285 2.536 4.479 1.00 95.25 85 ASN A C 1
ATOM 649 O O . ASN A 1 85 ? -6.370 2.600 3.901 1.00 95.25 85 ASN A O 1
ATOM 653 N N . PHE A 1 86 ? -4.763 3.578 5.130 1.00 96.38 86 PHE A N 1
ATOM 654 C CA . PHE A 1 86 ? -5.440 4.869 5.194 1.00 96.38 86 PHE A CA 1
ATOM 655 C C . PHE A 1 86 ? -5.488 5.558 3.826 1.00 96.38 86 PHE A C 1
ATOM 657 O O . PHE A 1 86 ? -6.545 6.043 3.432 1.00 96.38 86 PHE A O 1
ATOM 664 N N . LEU A 1 87 ? -4.379 5.567 3.074 1.00 96.19 87 LEU A N 1
ATOM 665 C CA . LEU A 1 87 ? -4.341 6.192 1.746 1.00 96.19 87 LEU A CA 1
ATOM 666 C C . LEU A 1 87 ? -5.235 5.469 0.741 1.00 96.19 87 LEU A C 1
ATOM 668 O O . LEU A 1 87 ? -5.930 6.129 -0.026 1.00 96.19 87 LEU A O 1
ATOM 672 N N . LEU A 1 88 ? -5.277 4.135 0.782 1.00 94.19 88 LEU A N 1
ATOM 673 C CA . LEU A 1 88 ? -6.208 3.353 -0.029 1.00 94.19 88 LEU A CA 1
ATOM 674 C C . LEU A 1 88 ? -7.662 3.720 0.286 1.00 94.19 88 LEU A C 1
ATOM 676 O O . LEU A 1 88 ? -8.432 3.988 -0.631 1.00 94.19 88 LEU A O 1
ATOM 680 N N . ALA A 1 89 ? -8.027 3.788 1.570 1.00 93.19 89 ALA A N 1
ATOM 681 C CA . ALA A 1 89 ? -9.380 4.157 1.982 1.00 93.19 89 ALA A CA 1
ATOM 682 C C . ALA A 1 89 ? -9.744 5.600 1.583 1.00 93.19 89 ALA A C 1
ATOM 684 O O . ALA A 1 89 ? -10.865 5.854 1.146 1.00 93.19 89 ALA A O 1
ATOM 685 N N . MET A 1 90 ? -8.796 6.537 1.692 1.00 92.31 90 MET A N 1
ATOM 686 C CA . MET A 1 90 ? -8.967 7.923 1.243 1.00 92.31 90 MET A CA 1
ATOM 687 C C . MET A 1 90 ? -9.203 8.002 -0.265 1.00 92.31 90 MET A C 1
ATOM 689 O O . MET A 1 90 ? -10.161 8.638 -0.694 1.00 92.31 90 MET A O 1
ATOM 693 N N . LEU A 1 91 ? -8.376 7.321 -1.063 1.00 89.88 91 LEU A N 1
ATOM 694 C CA . LEU A 1 91 ? -8.503 7.306 -2.521 1.00 89.88 91 LEU A CA 1
ATOM 695 C C . LEU A 1 91 ? -9.810 6.652 -2.979 1.00 89.88 91 LEU A C 1
ATOM 697 O O . LEU A 1 91 ? -10.450 7.169 -3.884 1.00 89.88 91 LEU A O 1
ATOM 701 N N . GLN A 1 92 ? -10.242 5.564 -2.335 1.00 88.00 92 GLN A N 1
ATOM 702 C CA . GLN A 1 92 ? -11.531 4.924 -2.627 1.00 88.00 92 GLN A CA 1
ATOM 703 C C . GLN A 1 92 ? -12.717 5.851 -2.327 1.00 88.00 92 GLN A C 1
ATOM 705 O O . GLN A 1 92 ? -13.685 5.898 -3.087 1.00 88.00 92 GLN A O 1
ATOM 710 N N . LEU A 1 93 ? -12.648 6.602 -1.223 1.00 84.62 93 LEU A N 1
ATOM 711 C CA . LEU A 1 93 ? -13.683 7.568 -0.863 1.00 84.62 93 LEU A CA 1
ATOM 712 C C . LEU A 1 93 ? -13.714 8.747 -1.845 1.00 84.62 93 LEU A C 1
ATOM 714 O O . LEU A 1 93 ? -14.793 9.160 -2.270 1.00 84.62 93 LEU A O 1
ATOM 718 N N . ASP A 1 94 ? -12.547 9.268 -2.220 1.00 81.12 94 ASP A N 1
ATOM 719 C CA . ASP A 1 94 ? -12.427 10.366 -3.178 1.00 81.12 94 ASP A CA 1
ATOM 720 C C . ASP A 1 94 ? -12.847 9.913 -4.595 1.00 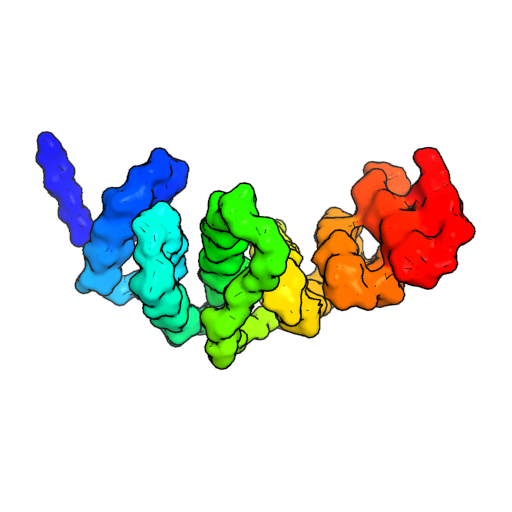81.12 94 ASP A C 1
ATOM 722 O O . ASP A 1 94 ? -13.516 10.665 -5.300 1.00 81.12 94 ASP A O 1
ATOM 726 N N . GLU A 1 95 ? -12.571 8.670 -5.008 1.00 80.62 95 GLU A N 1
ATOM 727 C CA . GLU A 1 95 ? -13.069 8.078 -6.263 1.00 80.62 95 GLU A CA 1
ATOM 728 C C . GLU A 1 95 ? -14.606 8.008 -6.284 1.00 80.62 95 GLU A C 1
ATOM 730 O O . GLU A 1 95 ? -15.248 8.492 -7.220 1.00 80.62 95 GLU A O 1
ATOM 735 N N . ALA A 1 96 ? -15.219 7.510 -5.205 1.00 77.69 96 ALA A N 1
ATOM 736 C CA . ALA A 1 96 ? -16.675 7.470 -5.064 1.00 77.69 96 ALA A CA 1
ATOM 737 C C . ALA A 1 96 ? -17.321 8.870 -5.118 1.00 77.69 96 ALA A C 1
ATOM 739 O O . ALA A 1 96 ? -18.431 9.027 -5.632 1.00 77.69 96 ALA A O 1
ATOM 740 N N . GLN A 1 97 ? -16.632 9.898 -4.611 1.00 74.00 97 GLN A N 1
ATOM 741 C CA . GLN A 1 97 ? -17.112 11.285 -4.615 1.00 74.00 97 GLN A CA 1
ATOM 742 C C . GLN A 1 97 ? -16.816 12.033 -5.927 1.00 74.00 97 GLN A C 1
ATOM 744 O O . GLN A 1 97 ? -17.606 12.881 -6.342 1.00 74.00 97 GLN A O 1
ATOM 749 N N . SER A 1 98 ? -15.698 11.742 -6.591 1.00 67.62 98 SER A N 1
ATOM 750 C CA . SER A 1 98 ? -15.262 12.395 -7.840 1.00 67.62 98 SER A CA 1
ATOM 751 C C . SER A 1 98 ? -16.037 11.923 -9.069 1.00 67.62 98 SER A C 1
ATOM 753 O O . SER A 1 98 ? -16.225 12.707 -9.997 1.00 67.62 98 SER A O 1
ATOM 755 N N . LEU A 1 99 ? -16.639 10.727 -9.040 1.00 62.34 99 LEU A N 1
ATOM 756 C CA . LEU A 1 99 ? -17.688 10.333 -9.997 1.00 62.34 99 LEU A CA 1
ATOM 757 C C . LEU A 1 99 ? -18.815 11.384 -10.106 1.00 62.34 99 LEU A C 1
ATOM 759 O O . LEU A 1 99 ? -19.488 11.467 -11.133 1.00 62.34 99 LEU A O 1
ATOM 763 N N . GLN A 1 100 ? -18.992 12.220 -9.076 1.00 57.88 100 GLN A N 1
ATOM 764 C CA . GLN A 1 100 ? -19.964 13.315 -9.032 1.00 57.88 100 GLN A CA 1
ATOM 765 C C . GLN A 1 100 ? -19.347 14.700 -9.322 1.00 57.88 100 GLN A C 1
ATOM 767 O O . GLN A 1 100 ? -20.085 15.646 -9.598 1.00 57.88 100 GLN A O 1
ATOM 772 N N . ARG A 1 101 ? -18.013 14.838 -9.295 1.00 58.88 101 ARG A N 1
ATOM 773 C CA . ARG A 1 101 ? -17.264 16.096 -9.471 1.00 58.88 101 ARG A CA 1
ATOM 774 C C . ARG A 1 101 ? -16.122 15.896 -10.472 1.00 58.88 101 ARG A C 1
ATOM 776 O O . ARG A 1 101 ? -15.041 15.432 -10.124 1.00 58.88 101 ARG A O 1
ATOM 783 N N . LYS A 1 102 ? -16.365 16.229 -11.744 1.00 54.59 102 LYS A N 1
ATOM 784 C CA . LYS A 1 102 ? -15.340 16.141 -12.798 1.00 54.59 102 LYS A CA 1
ATOM 785 C C . LYS A 1 102 ? -14.216 17.160 -12.555 1.00 54.59 102 LYS A C 1
ATOM 787 O O . LYS A 1 102 ? -14.500 18.345 -12.416 1.00 54.59 102 LYS A O 1
ATOM 792 N N . ASN A 1 103 ? -12.969 16.691 -12.660 1.00 56.44 103 ASN A N 1
ATOM 793 C CA . ASN A 1 103 ? -11.727 17.475 -12.785 1.00 56.44 103 ASN A CA 1
ATOM 794 C C . ASN A 1 103 ? -11.167 18.140 -11.514 1.00 56.44 103 ASN A C 1
ATOM 796 O O . ASN A 1 103 ? -10.407 19.101 -11.626 1.00 56.44 103 ASN A O 1
ATOM 800 N N . GLU A 1 104 ? -11.477 17.637 -10.321 1.00 67.25 104 GLU A N 1
ATOM 801 C CA . GLU A 1 104 ? -10.795 18.089 -9.102 1.00 67.25 104 GLU A CA 1
ATOM 802 C C . GLU A 1 104 ? -9.537 17.251 -8.843 1.00 67.25 104 GLU A C 1
ATOM 804 O O . GLU A 1 104 ? -9.571 16.020 -8.852 1.00 67.25 104 GLU A O 1
ATOM 809 N N . THR A 1 105 ? -8.411 17.926 -8.615 1.00 68.06 105 THR A N 1
ATOM 810 C CA . THR A 1 105 ? -7.189 17.292 -8.113 1.00 68.06 105 THR A CA 1
ATOM 811 C C . THR A 1 105 ? -7.440 16.738 -6.708 1.00 68.06 105 THR A C 1
ATOM 813 O O . THR A 1 105 ? -8.049 17.449 -5.899 1.00 68.06 105 THR A O 1
ATOM 816 N N . PRO A 1 106 ? -6.955 15.528 -6.369 1.00 71.81 106 PRO A N 1
ATOM 817 C CA . PRO A 1 106 ? -7.060 15.003 -5.011 1.00 71.81 106 PRO A CA 1
ATOM 818 C C . PRO A 1 106 ? -6.486 15.994 -3.992 1.00 71.81 106 PRO A C 1
ATOM 820 O O . PRO A 1 106 ? -5.412 16.558 -4.202 1.00 71.81 106 PRO A O 1
ATOM 823 N N . ASN A 1 107 ? -7.184 16.212 -2.876 1.00 77.75 107 ASN A N 1
ATOM 824 C CA . ASN A 1 107 ? -6.640 17.006 -1.775 1.00 77.75 107 ASN A CA 1
ATOM 825 C C . ASN A 1 107 ? -5.494 16.222 -1.123 1.00 77.75 107 ASN A C 1
ATOM 827 O O . ASN A 1 107 ? -5.721 15.116 -0.637 1.00 77.75 107 ASN A O 1
ATOM 831 N N . THR A 1 108 ? -4.295 16.808 -1.068 1.00 86.50 108 THR A N 1
ATOM 832 C CA . THR A 1 108 ? -3.100 16.154 -0.509 1.00 86.50 108 THR A CA 1
ATOM 833 C C . THR A 1 108 ? -2.592 16.777 0.793 1.00 86.50 108 THR A C 1
ATOM 835 O O . THR A 1 108 ? -1.688 16.213 1.404 1.00 86.50 108 THR A O 1
ATOM 838 N N . ASP A 1 109 ? -3.202 17.863 1.281 1.00 89.31 109 ASP A N 1
ATOM 839 C CA . ASP A 1 109 ? -2.763 18.634 2.462 1.00 89.31 109 ASP A CA 1
ATOM 840 C C . ASP A 1 109 ? -2.698 17.776 3.733 1.00 89.31 109 ASP A C 1
ATOM 842 O O . ASP A 1 109 ? -1.967 18.038 4.687 1.00 89.31 109 ASP A O 1
ATOM 846 N N . PHE A 1 110 ? -3.486 16.702 3.775 1.00 90.94 110 PHE A N 1
ATOM 847 C CA . PHE A 1 110 ? -3.496 15.790 4.909 1.00 90.94 110 PHE A CA 1
ATOM 848 C C . PHE A 1 110 ? -2.175 15.016 5.079 1.00 90.94 110 PHE A C 1
ATOM 850 O O . PHE A 1 110 ? -1.895 14.545 6.187 1.00 90.94 110 PHE A O 1
ATOM 857 N N . LEU A 1 111 ? -1.372 14.912 4.015 1.00 93.12 111 LEU A N 1
ATOM 858 C CA . LEU A 1 111 ? -0.035 14.317 4.024 1.00 93.12 111 LEU A CA 1
ATOM 859 C C . LEU A 1 111 ? 1.049 15.278 4.516 1.00 93.12 111 LEU A C 1
ATOM 861 O O . LEU A 1 111 ? 2.175 14.844 4.758 1.00 93.12 111 LEU A O 1
ATOM 865 N N . ASP A 1 112 ? 0.745 16.562 4.678 1.00 91.56 112 ASP A N 1
ATOM 866 C CA . ASP A 1 112 ? 1.760 17.534 5.058 1.00 91.56 112 ASP A CA 1
ATOM 867 C C . ASP A 1 112 ? 2.293 17.247 6.464 1.00 91.56 112 ASP A C 1
ATOM 869 O O . ASP A 1 112 ? 1.548 16.975 7.413 1.00 91.56 112 ASP A O 1
ATOM 873 N N . GLY A 1 113 ? 3.622 17.249 6.580 1.00 89.94 113 GLY A N 1
ATOM 874 C CA . GLY A 1 113 ? 4.329 16.877 7.806 1.00 89.94 113 GLY A CA 1
ATOM 875 C C . GLY A 1 113 ? 4.278 15.383 8.150 1.00 89.94 113 GLY A C 1
ATOM 876 O O . GLY A 1 113 ? 4.818 14.989 9.184 1.00 89.94 113 GLY A O 1
ATOM 877 N N . VAL A 1 114 ? 3.663 14.538 7.315 1.00 92.62 114 VAL A N 1
ATOM 878 C CA . VAL A 1 114 ? 3.693 13.085 7.500 1.00 92.62 114 VAL A CA 1
ATOM 879 C C . VAL A 1 114 ? 5.013 12.544 6.964 1.00 92.62 114 VAL A C 1
ATOM 881 O O . VAL A 1 114 ? 5.264 12.524 5.763 1.00 92.62 114 VAL A O 1
ATOM 884 N N . ASP A 1 115 ? 5.858 12.065 7.872 1.00 92.06 115 ASP A N 1
ATOM 885 C CA . ASP A 1 115 ? 7.057 11.318 7.508 1.00 92.06 115 ASP A CA 1
ATOM 886 C C . ASP A 1 115 ? 6.665 9.935 6.949 1.00 92.06 115 ASP A C 1
ATOM 888 O O . ASP A 1 115 ? 5.996 9.141 7.624 1.00 92.06 115 ASP A O 1
ATOM 892 N N . ILE A 1 116 ? 7.065 9.671 5.704 1.00 94.50 116 ILE A N 1
ATOM 893 C CA . ILE A 1 116 ? 6.867 8.396 5.014 1.00 94.50 116 ILE A CA 1
ATOM 894 C C . ILE A 1 116 ? 8.199 7.639 5.057 1.00 94.50 116 ILE A C 1
ATOM 896 O O . ILE A 1 116 ? 9.124 7.998 4.320 1.00 94.50 116 ILE A O 1
ATOM 900 N N . PRO A 1 117 ? 8.332 6.611 5.914 1.00 95.31 117 PRO A N 1
ATOM 901 C CA . PRO A 1 117 ? 9.577 5.868 6.002 1.00 95.31 117 PRO A CA 1
ATOM 902 C C . PRO A 1 117 ? 9.805 5.021 4.744 1.00 95.31 117 PRO A C 1
ATOM 904 O O . PRO A 1 117 ? 8.885 4.738 3.981 1.00 95.31 117 PRO A O 1
ATOM 907 N N . VAL A 1 118 ? 11.044 4.582 4.552 1.00 97.19 118 VAL A N 1
ATOM 908 C CA . VAL A 1 118 ? 11.407 3.559 3.562 1.00 97.19 118 VAL A CA 1
ATOM 909 C C . VAL A 1 118 ? 11.533 2.197 4.237 1.00 97.19 118 VAL A C 1
ATOM 911 O O . VAL A 1 118 ? 11.679 2.131 5.459 1.00 97.19 118 VAL A O 1
ATOM 914 N N . TRP A 1 119 ? 11.510 1.109 3.466 1.00 97.69 119 TRP A N 1
ATOM 915 C CA . TRP A 1 119 ? 11.733 -0.223 4.021 1.00 97.69 119 TRP A CA 1
ATOM 916 C C . TRP A 1 119 ? 13.142 -0.337 4.645 1.00 97.69 119 TRP A C 1
ATOM 918 O O . TRP A 1 119 ? 14.116 0.116 4.029 1.00 97.69 119 TRP A O 1
ATOM 928 N N . PRO A 1 120 ? 13.298 -0.910 5.858 1.00 96.50 120 PRO A N 1
ATOM 929 C CA . PRO A 1 120 ? 14.611 -1.068 6.482 1.00 96.50 120 PRO A CA 1
ATOM 930 C C . PRO A 1 120 ? 15.500 -2.036 5.694 1.00 96.50 120 PRO A C 1
ATOM 932 O O . PRO A 1 120 ? 15.088 -3.151 5.388 1.00 96.50 120 PRO A O 1
ATOM 935 N N . LYS A 1 121 ? 16.749 -1.646 5.415 1.00 93.44 121 LYS A N 1
ATOM 936 C CA . LYS A 1 121 ? 17.690 -2.474 4.634 1.00 93.44 121 LYS A CA 1
ATOM 937 C C . LYS A 1 121 ? 17.977 -3.833 5.275 1.00 93.44 121 LYS A C 1
ATOM 939 O O . LYS A 1 121 ? 18.136 -4.808 4.552 1.00 93.44 121 LYS A O 1
ATOM 944 N N . ASP A 1 122 ? 18.007 -3.875 6.604 1.00 93.56 122 ASP A N 1
ATOM 945 C CA . ASP A 1 122 ? 18.388 -5.059 7.382 1.00 93.56 122 ASP A CA 1
ATOM 946 C C . ASP A 1 122 ? 17.202 -5.986 7.697 1.00 93.56 122 ASP A C 1
ATOM 948 O O . ASP A 1 122 ? 17.370 -6.995 8.381 1.00 93.56 122 ASP A O 1
ATOM 952 N N . LEU A 1 123 ? 15.995 -5.646 7.230 1.00 95.62 123 LEU A N 1
ATOM 953 C CA . LEU A 1 123 ? 14.798 -6.454 7.436 1.00 95.62 123 LEU A CA 1
ATOM 954 C C . LEU A 1 123 ? 14.405 -7.146 6.122 1.00 95.62 123 LEU A C 1
ATOM 956 O O . LEU A 1 123 ? 14.132 -6.436 5.150 1.00 95.62 123 LEU A O 1
ATOM 960 N N . PRO A 1 124 ? 14.345 -8.489 6.068 1.00 96.81 124 PRO A N 1
ATOM 961 C CA . PRO A 1 124 ? 13.870 -9.209 4.890 1.00 96.81 124 PRO A CA 1
ATOM 962 C C . PRO A 1 124 ? 12.456 -8.780 4.488 1.00 96.81 124 PRO A C 1
ATOM 964 O O . PRO A 1 124 ? 11.611 -8.570 5.355 1.00 96.81 124 PRO A O 1
ATOM 967 N N . ILE A 1 125 ? 12.204 -8.657 3.184 1.00 97.06 125 ILE A N 1
ATOM 968 C CA . ILE A 1 125 ? 10.870 -8.351 2.651 1.00 97.06 125 ILE A CA 1
ATOM 969 C C . ILE A 1 125 ? 10.105 -9.656 2.408 1.00 97.06 125 ILE A C 1
ATOM 971 O O . ILE A 1 125 ? 10.471 -10.440 1.529 1.00 97.06 125 ILE A O 1
ATOM 975 N N . GLU A 1 126 ? 9.019 -9.875 3.150 1.00 95.25 126 GLU A N 1
ATOM 976 C CA . GLU A 1 126 ? 8.095 -10.986 2.906 1.00 95.25 126 GLU A CA 1
ATOM 977 C C . GLU A 1 126 ? 7.057 -10.626 1.831 1.00 95.25 126 GLU A C 1
ATOM 979 O O . GLU A 1 126 ? 6.891 -9.466 1.456 1.00 95.25 126 GLU A O 1
ATOM 984 N N . ARG A 1 127 ? 6.302 -11.612 1.325 1.00 91.19 127 ARG A N 1
ATOM 985 C CA . ARG A 1 127 ? 5.294 -11.365 0.273 1.00 91.19 127 ARG A CA 1
ATOM 986 C C . ARG A 1 127 ? 4.240 -10.328 0.668 1.00 91.19 127 ARG A C 1
ATOM 988 O O . ARG A 1 127 ? 3.873 -9.490 -0.153 1.00 91.19 127 ARG A O 1
ATOM 995 N N . ASP A 1 128 ? 3.782 -10.352 1.915 1.00 89.88 128 ASP A N 1
ATOM 996 C CA . ASP A 1 128 ? 2.814 -9.370 2.414 1.00 89.88 128 ASP A CA 1
ATOM 997 C C . ASP A 1 128 ? 3.403 -7.951 2.431 1.00 89.88 128 ASP A C 1
ATOM 999 O O . ASP A 1 128 ? 2.695 -6.973 2.184 1.00 89.88 128 ASP A O 1
ATOM 1003 N N . ASP A 1 129 ? 4.707 -7.834 2.673 1.00 95.31 129 ASP A N 1
ATOM 1004 C CA . ASP A 1 129 ? 5.420 -6.562 2.693 1.00 95.31 129 ASP A CA 1
ATOM 1005 C C . ASP A 1 129 ? 5.609 -5.999 1.284 1.00 95.31 129 ASP A C 1
ATOM 1007 O O . ASP A 1 129 ? 5.435 -4.797 1.076 1.00 95.31 129 ASP A O 1
ATOM 1011 N N . GLN A 1 130 ? 5.873 -6.864 0.297 1.00 96.75 130 GLN A N 1
ATOM 1012 C CA . GLN A 1 130 ? 5.911 -6.481 -1.119 1.00 96.75 130 GLN A CA 1
ATOM 1013 C C . GLN A 1 130 ? 4.607 -5.798 -1.542 1.00 96.75 130 GLN A C 1
ATOM 1015 O O . GLN A 1 130 ? 4.631 -4.713 -2.128 1.00 96.75 130 GLN A O 1
ATOM 1020 N N . ALA A 1 131 ? 3.465 -6.404 -1.198 1.00 95.94 131 ALA A N 1
ATOM 1021 C CA . ALA A 1 131 ? 2.149 -5.860 -1.515 1.00 95.94 131 ALA A CA 1
ATOM 1022 C C . ALA A 1 131 ? 1.925 -4.485 -0.864 1.00 95.94 131 ALA A C 1
ATOM 1024 O O . ALA A 1 131 ? 1.376 -3.585 -1.499 1.00 95.94 131 ALA A O 1
ATOM 1025 N N . ILE A 1 132 ? 2.392 -4.291 0.374 1.00 96.81 132 ILE A N 1
ATOM 1026 C CA . ILE A 1 132 ? 2.289 -3.008 1.088 1.00 96.81 132 ILE A CA 1
ATOM 1027 C C . ILE A 1 132 ? 3.170 -1.940 0.446 1.00 96.81 132 ILE A C 1
ATOM 1029 O O . ILE A 1 132 ? 2.709 -0.815 0.259 1.00 96.81 132 ILE A O 1
ATOM 1033 N N . ILE A 1 133 ? 4.412 -2.282 0.090 1.00 98.38 133 ILE A N 1
ATOM 1034 C CA . ILE A 1 133 ? 5.347 -1.376 -0.588 1.00 98.38 133 ILE A CA 1
ATOM 1035 C C . ILE A 1 133 ? 4.742 -0.894 -1.910 1.00 98.38 133 ILE A C 1
ATOM 1037 O O . ILE A 1 133 ? 4.677 0.313 -2.146 1.00 98.38 133 ILE A O 1
ATOM 1041 N N . LEU A 1 134 ? 4.249 -1.821 -2.736 1.00 98.38 134 LEU A N 1
ATOM 1042 C CA . LEU A 1 134 ? 3.631 -1.513 -4.028 1.00 98.38 134 LEU A CA 1
ATOM 1043 C C . LEU A 1 134 ? 2.360 -0.673 -3.859 1.00 98.38 134 LEU A C 1
ATOM 1045 O O . LEU A 1 134 ? 2.212 0.362 -4.510 1.00 98.38 134 LEU A O 1
ATOM 1049 N N . ALA A 1 135 ? 1.462 -1.075 -2.956 1.00 97.62 135 ALA A N 1
ATOM 1050 C CA . ALA A 1 135 ? 0.213 -0.358 -2.718 1.00 97.62 135 ALA A CA 1
ATOM 1051 C C . ALA A 1 135 ? 0.462 1.072 -2.223 1.00 97.62 135 ALA A C 1
ATOM 1053 O O . ALA A 1 135 ? -0.143 2.017 -2.733 1.00 97.62 135 ALA A O 1
ATOM 1054 N N . LEU A 1 136 ? 1.374 1.251 -1.264 1.00 98.38 136 LEU A N 1
ATOM 1055 C CA . LEU A 1 136 ? 1.713 2.567 -0.736 1.00 98.38 136 LEU A CA 1
ATOM 1056 C C . LEU A 1 136 ? 2.404 3.437 -1.788 1.00 98.38 136 LEU A C 1
ATOM 1058 O O . LEU A 1 136 ? 2.009 4.588 -1.965 1.00 98.38 136 LEU A O 1
ATOM 1062 N N . ALA A 1 137 ? 3.388 2.904 -2.514 1.00 98.62 137 ALA A N 1
ATOM 1063 C CA . ALA A 1 137 ? 4.058 3.647 -3.577 1.00 98.62 137 ALA A CA 1
ATOM 1064 C C . ALA A 1 137 ? 3.063 4.113 -4.652 1.00 98.62 137 ALA A C 1
ATOM 1066 O O . ALA A 1 137 ? 3.074 5.284 -5.025 1.00 98.62 137 ALA A O 1
ATOM 1067 N N . GLY A 1 138 ? 2.146 3.238 -5.076 1.00 98.00 138 GLY A N 1
ATOM 1068 C CA . GLY A 1 138 ? 1.079 3.587 -6.014 1.00 98.00 138 GLY A CA 1
ATOM 1069 C C . GLY A 1 138 ? 0.134 4.662 -5.473 1.00 98.00 138 GLY A C 1
ATOM 1070 O O . GLY A 1 138 ? -0.211 5.596 -6.195 1.00 98.00 138 GLY A O 1
ATOM 1071 N N . CYS A 1 139 ? -0.250 4.588 -4.193 1.00 96.75 139 CYS A N 1
ATOM 1072 C CA . CYS A 1 139 ? -1.057 5.635 -3.559 1.00 96.75 139 CYS A CA 1
ATOM 1073 C C . CYS A 1 139 ? -0.331 6.984 -3.535 1.00 96.75 139 CYS A C 1
ATOM 1075 O O . CYS A 1 139 ? -0.944 8.009 -3.816 1.00 96.75 139 CYS A O 1
ATOM 1077 N N . LEU A 1 140 ? 0.966 6.988 -3.217 1.00 97.06 140 LEU A N 1
ATOM 1078 C CA . LEU A 1 140 ? 1.774 8.206 -3.182 1.00 97.06 140 LEU A CA 1
ATOM 1079 C C . LEU A 1 140 ? 1.857 8.854 -4.565 1.00 97.06 140 LEU A C 1
ATOM 1081 O O . LEU A 1 140 ? 1.644 10.055 -4.667 1.00 97.06 140 LEU A O 1
ATOM 1085 N N . VAL A 1 141 ? 2.085 8.073 -5.622 1.00 96.25 141 VAL A N 1
ATOM 1086 C CA . VAL A 1 141 ? 2.110 8.579 -7.006 1.00 96.25 141 VAL A CA 1
ATOM 1087 C C . VAL A 1 141 ? 0.749 9.150 -7.421 1.00 96.25 141 VAL A C 1
ATOM 1089 O O . VAL A 1 141 ? 0.681 10.265 -7.929 1.00 96.25 141 VAL A O 1
ATOM 1092 N N . LYS A 1 142 ? -0.360 8.465 -7.105 1.00 93.88 142 LYS A N 1
ATOM 1093 C CA . LYS A 1 142 ? -1.723 8.983 -7.354 1.00 93.88 142 LYS A CA 1
ATOM 1094 C C . LYS A 1 142 ? -2.040 10.281 -6.599 1.00 93.88 142 LYS A C 1
ATOM 1096 O O . LYS A 1 142 ? -2.911 11.034 -7.022 1.00 93.88 142 LYS A O 1
ATOM 1101 N N . LEU A 1 143 ? -1.353 10.529 -5.486 1.00 92.88 143 LEU A N 1
ATOM 1102 C CA . LEU A 1 143 ? -1.453 11.741 -4.666 1.00 92.88 143 LEU A CA 1
ATOM 1103 C C . LEU A 1 143 ? -0.321 12.743 -4.971 1.00 92.88 143 LEU A C 1
ATOM 1105 O O . LEU A 1 143 ? 0.003 13.580 -4.128 1.00 92.88 143 LEU A O 1
ATOM 1109 N N . ASP A 1 144 ? 0.313 12.638 -6.142 1.00 92.75 144 ASP A N 1
ATOM 1110 C CA . ASP A 1 144 ? 1.389 13.521 -6.616 1.00 92.75 144 ASP A CA 1
ATOM 1111 C C . ASP A 1 144 ? 2.604 13.611 -5.663 1.00 92.75 144 ASP A C 1
ATOM 1113 O O . ASP A 1 144 ? 3.359 14.580 -5.624 1.00 92.75 144 ASP A O 1
ATOM 1117 N N . ARG A 1 145 ? 2.829 12.570 -4.854 1.00 94.69 145 ARG A N 1
ATOM 1118 C CA . ARG A 1 145 ? 4.019 12.388 -4.006 1.00 94.69 145 ARG A CA 1
ATOM 1119 C C . ARG A 1 145 ? 5.014 11.443 -4.687 1.00 94.69 145 ARG A C 1
ATOM 1121 O O . ARG A 1 145 ? 5.501 10.486 -4.078 1.00 94.69 145 ARG A O 1
ATOM 1128 N N . ASN A 1 146 ? 5.329 11.731 -5.952 1.00 95.69 146 ASN A N 1
ATOM 1129 C CA . ASN A 1 146 ? 6.139 10.881 -6.836 1.00 95.69 146 ASN A CA 1
ATOM 1130 C C . ASN A 1 146 ? 7.500 10.513 -6.231 1.00 95.69 146 ASN A C 1
ATOM 1132 O O . ASN A 1 146 ? 7.876 9.343 -6.204 1.00 95.69 146 ASN A O 1
ATOM 1136 N N . GLU A 1 147 ? 8.217 11.489 -5.670 1.00 96.25 147 GLU A N 1
ATOM 1137 C CA . GLU A 1 147 ? 9.526 11.251 -5.052 1.00 96.25 147 GLU A CA 1
ATOM 1138 C C . GLU A 1 147 ? 9.455 10.289 -3.861 1.00 96.25 147 GLU A C 1
ATOM 1140 O O . GLU A 1 147 ? 10.328 9.436 -3.702 1.00 96.25 147 GLU A O 1
ATOM 1145 N N . AL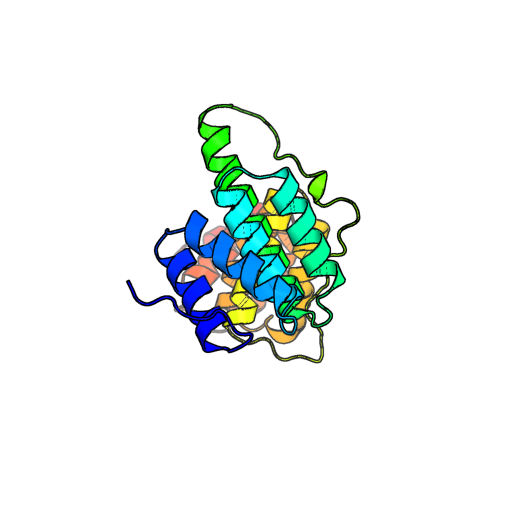A A 1 148 ? 8.421 10.405 -3.022 1.00 97.06 148 ALA A N 1
ATOM 1146 C CA . ALA A 1 148 ? 8.238 9.524 -1.873 1.00 97.06 148 ALA A CA 1
ATOM 1147 C C . ALA A 1 148 ? 7.889 8.098 -2.322 1.00 97.06 148 ALA A C 1
ATOM 1149 O O . ALA A 1 148 ? 8.457 7.140 -1.797 1.00 97.06 148 ALA A O 1
ATOM 1150 N N . GLY A 1 149 ? 7.014 7.963 -3.326 1.00 98.06 149 GLY A N 1
ATOM 1151 C CA . GLY A 1 149 ? 6.673 6.673 -3.925 1.00 98.06 149 GLY A CA 1
ATOM 1152 C C . GLY A 1 149 ? 7.896 5.971 -4.518 1.00 98.06 149 GLY A C 1
ATOM 1153 O O . GLY A 1 149 ? 8.176 4.824 -4.174 1.00 98.06 149 GLY A O 1
ATOM 1154 N N . LEU A 1 150 ? 8.686 6.679 -5.331 1.00 98.38 150 LEU A N 1
ATOM 1155 C CA . LEU A 1 150 ? 9.910 6.139 -5.931 1.00 98.38 150 LEU A CA 1
ATOM 1156 C C . LEU A 1 150 ? 10.966 5.777 -4.880 1.00 98.38 150 LEU A C 1
ATOM 1158 O O . LEU A 1 150 ? 11.580 4.717 -4.969 1.00 98.38 150 LEU A O 1
ATOM 1162 N N . ARG A 1 151 ? 11.148 6.609 -3.848 1.00 98.19 151 ARG A N 1
ATOM 1163 C CA . ARG A 1 151 ? 12.085 6.324 -2.751 1.00 98.19 151 ARG A CA 1
ATOM 1164 C C . ARG A 1 151 ? 11.699 5.060 -1.979 1.00 98.19 151 ARG A C 1
ATOM 1166 O O . ARG A 1 151 ? 12.575 4.302 -1.564 1.00 98.19 151 ARG A O 1
ATOM 1173 N N . LEU A 1 152 ? 10.401 4.824 -1.786 1.00 98.56 152 LEU A N 1
ATOM 1174 C CA . LEU A 1 152 ? 9.911 3.598 -1.164 1.00 98.56 152 LEU A CA 1
ATOM 1175 C C . LEU A 1 152 ? 10.174 2.377 -2.061 1.00 98.56 152 LEU A C 1
ATOM 1177 O O . LEU A 1 152 ? 10.705 1.382 -1.567 1.00 98.56 152 LEU A O 1
ATOM 1181 N N . LEU A 1 153 ? 9.900 2.459 -3.368 1.00 98.50 153 LEU A N 1
ATOM 1182 C CA . LEU A 1 153 ? 10.230 1.377 -4.310 1.00 98.50 153 LEU A CA 1
ATOM 1183 C C . LEU A 1 153 ? 11.730 1.062 -4.319 1.00 98.50 153 LEU A C 1
ATOM 1185 O O . LEU A 1 153 ? 12.109 -0.105 -4.282 1.00 98.50 153 LEU A O 1
ATOM 1189 N N . ASP A 1 154 ? 12.585 2.084 -4.270 1.00 98.25 154 ASP A N 1
ATOM 1190 C CA . ASP A 1 154 ? 14.042 1.920 -4.222 1.00 98.25 154 ASP A CA 1
ATOM 1191 C C . ASP A 1 154 ? 14.512 1.105 -3.020 1.00 98.25 154 ASP A C 1
ATOM 1193 O O . ASP A 1 154 ? 15.425 0.286 -3.139 1.00 98.25 154 ASP A O 1
ATOM 1197 N N . SER A 1 155 ? 13.867 1.291 -1.868 1.00 97.81 155 SER A N 1
ATOM 1198 C CA . SER A 1 155 ? 14.154 0.469 -0.693 1.00 97.81 155 SER A CA 1
ATOM 1199 C C . SER A 1 155 ? 13.736 -0.990 -0.869 1.00 97.81 155 SER A C 1
ATOM 1201 O O . SER A 1 155 ? 14.423 -1.873 -0.363 1.00 97.81 155 SER A O 1
ATOM 1203 N N . GLY A 1 156 ? 12.679 -1.252 -1.645 1.00 97.31 156 GLY A N 1
ATOM 1204 C CA . GLY A 1 156 ? 12.275 -2.603 -2.032 1.00 97.31 156 GLY A CA 1
ATOM 1205 C C . GLY A 1 156 ? 13.254 -3.253 -3.014 1.00 97.31 156 GLY A C 1
ATOM 1206 O O . GLY A 1 156 ? 13.703 -4.381 -2.806 1.00 97.31 156 GLY A O 1
ATOM 1207 N N . PHE A 1 157 ? 13.669 -2.521 -4.053 1.00 97.69 157 PHE A N 1
ATOM 1208 C CA . PHE A 1 157 ? 14.601 -3.021 -5.072 1.00 97.69 157 PHE A CA 1
ATOM 1209 C C . PHE A 1 157 ? 15.978 -3.402 -4.521 1.00 97.69 157 PHE A C 1
ATOM 1211 O O . PHE A 1 157 ? 16.654 -4.245 -5.114 1.00 97.69 157 PHE A O 1
ATOM 1218 N N . ALA A 1 158 ? 16.381 -2.840 -3.377 1.00 96.00 158 ALA A N 1
ATOM 1219 C CA . ALA A 1 158 ? 17.612 -3.230 -2.694 1.00 96.00 158 ALA A CA 1
ATOM 1220 C C . ALA A 1 158 ? 17.674 -4.739 -2.382 1.00 96.00 158 ALA A C 1
ATOM 1222 O O . ALA A 1 158 ? 18.768 -5.295 -2.340 1.00 96.00 158 ALA A O 1
ATOM 1223 N N . GLN A 1 159 ? 16.522 -5.395 -2.198 1.00 96.25 159 GLN A N 1
ATOM 1224 C CA . GLN A 1 159 ? 16.425 -6.841 -1.962 1.00 96.25 159 GLN A CA 1
ATOM 1225 C C . GLN A 1 159 ? 15.727 -7.588 -3.111 1.00 96.25 159 GLN A C 1
ATOM 1227 O O . GLN A 1 159 ? 15.983 -8.771 -3.311 1.00 96.25 159 GLN A O 1
ATOM 1232 N N . LEU A 1 160 ? 14.865 -6.906 -3.875 1.00 96.31 160 LEU A N 1
ATOM 1233 C CA . LEU A 1 160 ? 13.942 -7.528 -4.836 1.00 96.31 160 LEU A CA 1
ATOM 1234 C C . LEU A 1 160 ? 14.176 -7.121 -6.297 1.00 96.31 160 LEU A C 1
ATOM 1236 O O . LEU A 1 160 ? 13.336 -7.380 -7.150 1.00 96.31 160 LEU A O 1
ATOM 1240 N N . SER A 1 161 ? 15.306 -6.494 -6.630 1.00 94.25 161 SER A N 1
ATOM 1241 C CA . SER A 1 161 ? 15.627 -6.147 -8.029 1.00 94.25 161 SER A CA 1
ATOM 1242 C C . SER A 1 161 ? 15.757 -7.363 -8.958 1.00 94.25 161 SER A C 1
ATOM 1244 O O . SER A 1 161 ? 15.618 -7.212 -10.168 1.00 94.25 161 SER A O 1
ATOM 1246 N N . GLY A 1 162 ? 16.009 -8.553 -8.403 1.00 92.81 162 GLY A N 1
ATOM 1247 C CA . GLY A 1 162 ? 16.025 -9.826 -9.127 1.00 92.81 162 GLY A CA 1
ATOM 1248 C C . GLY A 1 162 ? 14.674 -10.550 -9.190 1.00 92.81 162 GLY A C 1
ATOM 1249 O O . GLY A 1 162 ? 14.597 -11.604 -9.814 1.00 92.81 162 GLY A O 1
ATOM 1250 N N . ASP A 1 163 ? 13.634 -10.036 -8.526 1.00 94.06 163 ASP A N 1
ATOM 1251 C CA . ASP A 1 163 ? 12.302 -10.646 -8.491 1.00 94.06 163 ASP A CA 1
ATOM 1252 C C . ASP A 1 163 ? 11.459 -10.107 -9.666 1.00 94.06 163 ASP A C 1
ATOM 1254 O O . ASP A 1 163 ? 11.083 -8.928 -9.662 1.00 94.06 163 ASP A O 1
ATOM 1258 N N . PRO A 1 164 ? 11.169 -10.929 -10.695 1.00 93.62 164 PRO A N 1
ATOM 1259 C CA . PRO A 1 164 ? 10.481 -10.461 -11.891 1.00 93.62 164 PRO A CA 1
ATOM 1260 C C . PRO A 1 164 ? 9.037 -10.033 -11.621 1.00 93.62 164 PRO A C 1
ATOM 1262 O O . PRO A 1 164 ? 8.566 -9.099 -12.270 1.00 93.62 164 PRO A O 1
ATOM 1265 N N . ASP A 1 165 ? 8.352 -10.650 -10.656 1.00 93.50 165 ASP A N 1
ATOM 1266 C CA . ASP A 1 165 ? 6.958 -10.328 -10.349 1.00 93.50 165 ASP A CA 1
ATOM 1267 C C . ASP A 1 165 ? 6.872 -8.987 -9.615 1.00 93.50 165 ASP A C 1
ATOM 1269 O O . ASP A 1 165 ? 6.063 -8.123 -9.969 1.00 93.50 165 ASP A O 1
ATOM 1273 N N . PHE A 1 166 ? 7.765 -8.771 -8.642 1.00 96.25 166 PHE A N 1
ATOM 1274 C CA . PHE A 1 166 ? 7.860 -7.493 -7.939 1.00 96.25 166 PHE A CA 1
ATOM 1275 C C . PHE A 1 166 ? 8.242 -6.351 -8.888 1.00 96.25 166 PHE A C 1
ATOM 1277 O O . PHE A 1 166 ? 7.598 -5.297 -8.882 1.00 96.25 166 PHE A O 1
ATOM 1284 N N . VAL A 1 167 ? 9.266 -6.555 -9.728 1.00 96.88 167 VAL A N 1
ATOM 1285 C CA . VAL A 1 167 ? 9.710 -5.537 -10.689 1.00 96.88 167 VAL A CA 1
ATOM 1286 C C . VAL A 1 167 ? 8.600 -5.223 -11.685 1.00 96.88 167 VAL A C 1
ATOM 1288 O O . VAL A 1 167 ? 8.276 -4.048 -11.846 1.00 96.88 167 VAL A O 1
ATOM 1291 N N . ALA A 1 168 ? 7.969 -6.230 -12.298 1.00 95.31 168 ALA A N 1
ATOM 1292 C CA . ALA A 1 168 ? 6.883 -6.019 -13.256 1.00 95.31 168 ALA A CA 1
ATOM 1293 C C . ALA A 1 168 ? 5.725 -5.207 -12.650 1.00 95.31 168 ALA A C 1
ATOM 1295 O O . ALA A 1 168 ? 5.244 -4.261 -13.279 1.00 95.31 168 ALA A O 1
ATOM 1296 N N . ALA A 1 169 ? 5.323 -5.516 -11.412 1.00 96.62 169 ALA A N 1
ATOM 1297 C CA . ALA A 1 169 ? 4.280 -4.769 -10.712 1.00 96.62 169 ALA A CA 1
ATOM 1298 C C . ALA A 1 169 ? 4.682 -3.304 -10.450 1.00 96.62 169 ALA A C 1
ATOM 1300 O O . ALA A 1 169 ? 3.876 -2.389 -10.651 1.00 96.62 169 ALA A O 1
ATOM 1301 N N . ALA A 1 170 ? 5.936 -3.065 -10.054 1.00 98.06 170 ALA A N 1
ATOM 1302 C CA . ALA A 1 170 ? 6.445 -1.731 -9.746 1.00 98.06 170 ALA A CA 1
ATOM 1303 C C . ALA A 1 170 ? 6.580 -0.821 -10.979 1.00 98.06 170 ALA A C 1
ATOM 1305 O O . ALA A 1 170 ? 6.478 0.399 -10.838 1.00 98.06 170 ALA A O 1
ATOM 1306 N N . VAL A 1 171 ? 6.781 -1.376 -12.185 1.00 97.50 171 VAL A N 1
ATOM 1307 C CA . VAL A 1 171 ? 6.988 -0.572 -13.404 1.00 97.50 171 VAL A CA 1
ATOM 1308 C C . VAL A 1 171 ? 5.836 0.390 -13.651 1.00 97.50 171 VAL A C 1
ATOM 1310 O O . VAL A 1 171 ? 6.101 1.555 -13.913 1.00 97.50 171 VAL A O 1
ATOM 1313 N N . SER A 1 172 ? 4.581 -0.054 -13.539 1.00 96.56 172 SER A N 1
ATOM 1314 C CA . SER A 1 172 ? 3.419 0.823 -13.764 1.00 96.56 172 SER A CA 1
ATOM 1315 C C . SER A 1 172 ? 3.485 2.095 -12.905 1.00 96.56 172 SER A C 1
ATOM 1317 O O . SER A 1 172 ? 3.432 3.204 -13.429 1.00 96.56 172 SER A O 1
ATOM 1319 N N . ILE A 1 173 ? 3.762 1.927 -11.610 1.00 98.25 173 ILE A N 1
ATOM 1320 C CA . ILE A 1 173 ? 3.939 3.011 -10.638 1.00 98.25 173 ILE A CA 1
ATOM 1321 C C . ILE A 1 173 ? 5.116 3.912 -11.037 1.00 98.25 173 ILE A C 1
ATOM 1323 O O . ILE A 1 173 ? 5.028 5.136 -10.954 1.00 98.25 173 ILE A O 1
ATOM 1327 N N . MET A 1 174 ? 6.228 3.324 -11.488 1.00 98.50 174 MET A N 1
ATOM 1328 C CA . MET A 1 174 ? 7.393 4.084 -11.944 1.00 98.50 174 MET A CA 1
ATOM 1329 C C . MET A 1 174 ? 7.105 4.898 -13.206 1.00 98.50 174 MET A C 1
ATOM 1331 O O . MET A 1 174 ? 7.631 6.001 -13.328 1.00 98.50 174 MET A O 1
ATOM 1335 N N . LEU A 1 175 ? 6.310 4.375 -14.144 1.00 97.75 175 LEU A N 1
ATOM 1336 C CA . LEU A 1 175 ? 5.920 5.092 -15.359 1.00 97.75 175 LEU A CA 1
ATOM 1337 C C . LEU A 1 175 ? 5.003 6.267 -15.033 1.00 97.75 175 LEU A C 1
ATOM 1339 O O . LEU A 1 175 ? 5.264 7.369 -15.513 1.00 97.75 175 LEU A O 1
ATOM 1343 N N . ASP A 1 176 ? 4.015 6.053 -14.164 1.00 96.31 176 ASP A N 1
ATOM 1344 C CA . ASP A 1 176 ? 3.120 7.107 -13.677 1.00 96.31 176 ASP A CA 1
ATOM 1345 C C . ASP A 1 176 ? 3.902 8.217 -12.950 1.00 96.31 176 ASP A C 1
ATOM 1347 O O . ASP A 1 176 ? 3.596 9.398 -13.090 1.00 96.31 176 ASP A O 1
ATOM 1351 N N . ALA A 1 177 ? 4.985 7.856 -12.253 1.00 97.12 177 ALA A N 1
ATOM 1352 C CA . ALA A 1 177 ? 5.910 8.792 -11.612 1.00 97.12 177 ALA A CA 1
ATOM 1353 C C . ALA A 1 177 ? 6.969 9.401 -12.562 1.00 97.12 177 ALA A C 1
ATOM 1355 O O . ALA A 1 177 ? 7.886 10.084 -12.101 1.00 97.12 177 ALA A O 1
ATOM 1356 N N . GLY A 1 178 ? 6.916 9.123 -13.870 1.00 96.81 178 GLY A N 1
ATOM 1357 C CA . GLY A 1 178 ? 7.855 9.656 -14.867 1.00 96.81 178 GLY A CA 1
ATOM 1358 C C . GLY A 1 178 ? 9.259 9.029 -14.861 1.00 96.81 178 GLY A C 1
ATOM 1359 O O . GLY A 1 178 ? 10.193 9.582 -15.439 1.00 96.81 178 GLY A O 1
ATOM 1360 N N . SER A 1 179 ? 9.445 7.862 -14.238 1.00 97.19 179 SER A N 1
ATOM 1361 C CA . SER A 1 179 ? 10.740 7.185 -14.040 1.00 97.19 179 SER A CA 1
ATOM 1362 C C . SER A 1 179 ? 11.018 6.052 -15.048 1.00 97.19 179 SER A C 1
ATOM 1364 O O . SER A 1 179 ? 11.622 5.025 -14.723 1.00 97.19 179 SER A O 1
ATOM 1366 N N . ALA A 1 180 ? 10.608 6.229 -16.309 1.00 96.44 180 ALA A N 1
ATOM 1367 C CA . ALA A 1 180 ? 10.705 5.193 -17.347 1.00 96.44 180 ALA A CA 1
ATOM 1368 C C . ALA A 1 180 ? 12.142 4.701 -17.615 1.00 96.44 180 ALA A C 1
ATOM 1370 O O . ALA A 1 180 ? 12.373 3.504 -17.795 1.00 96.44 180 ALA A O 1
ATOM 1371 N N . GLY A 1 181 ? 13.133 5.599 -17.565 1.00 95.94 181 GLY A N 1
ATOM 1372 C CA . GLY A 1 181 ? 14.540 5.229 -17.751 1.00 95.94 181 GLY A CA 1
ATOM 1373 C C . GLY A 1 181 ? 15.070 4.297 -16.655 1.00 95.94 181 GLY A C 1
ATOM 1374 O O . GLY A 1 181 ? 15.815 3.360 -16.945 1.00 95.94 181 GLY A O 1
ATOM 1375 N N . LYS A 1 182 ? 14.646 4.509 -15.403 1.00 95.38 182 LYS A N 1
ATOM 1376 C CA . LYS A 1 182 ? 15.008 3.634 -14.284 1.00 95.38 182 LYS A CA 1
ATOM 1377 C C . LYS A 1 182 ? 14.293 2.290 -14.385 1.00 95.38 182 LYS A C 1
ATOM 1379 O O . LYS A 1 182 ? 14.936 1.261 -14.191 1.00 95.38 182 LYS A O 1
ATOM 1384 N N . ALA A 1 183 ? 13.016 2.289 -14.771 1.00 96.81 183 ALA A N 1
ATOM 1385 C CA . ALA A 1 183 ? 12.267 1.058 -15.016 1.00 96.81 183 ALA A CA 1
ATOM 1386 C C . ALA A 1 183 ? 12.973 0.176 -16.063 1.00 96.81 183 ALA A C 1
ATOM 1388 O O . ALA A 1 183 ? 13.206 -1.005 -15.820 1.00 96.81 183 ALA A O 1
ATOM 1389 N N . LEU A 1 184 ? 13.443 0.763 -17.172 1.00 96.31 184 LEU A N 1
ATOM 1390 C CA . LEU A 1 184 ? 14.233 0.039 -18.176 1.00 96.31 184 LEU A CA 1
ATOM 1391 C C . LEU A 1 184 ? 15.524 -0.569 -17.621 1.00 96.31 184 LEU A C 1
ATOM 1393 O O . LEU A 1 184 ? 15.892 -1.678 -18.006 1.00 96.31 184 LEU A O 1
ATOM 1397 N N . SER A 1 185 ? 16.226 0.146 -16.738 1.00 94.88 185 SER A N 1
ATOM 1398 C CA . SER A 1 185 ? 17.467 -0.366 -16.146 1.00 94.88 185 SER A CA 1
ATOM 1399 C C . SER A 1 185 ? 17.247 -1.624 -15.298 1.00 94.88 185 SER A C 1
ATOM 1401 O O . SER A 1 185 ? 18.111 -2.496 -15.291 1.00 94.88 185 SER A O 1
ATOM 1403 N N . LEU A 1 186 ? 16.078 -1.744 -14.656 1.00 95.25 186 LEU A N 1
ATOM 1404 C CA . LEU A 1 186 ? 15.685 -2.917 -13.870 1.00 95.25 186 LEU A CA 1
ATOM 1405 C C . LEU A 1 186 ? 15.189 -4.069 -14.755 1.00 95.25 186 LEU A C 1
ATOM 1407 O O . LEU A 1 186 ? 15.473 -5.226 -14.471 1.00 95.25 186 LEU A O 1
ATOM 1411 N N . LEU A 1 187 ? 14.479 -3.764 -15.844 1.00 94.56 187 LEU A N 1
ATOM 1412 C CA . LEU A 1 187 ? 13.847 -4.772 -16.704 1.00 94.56 187 LEU A CA 1
ATOM 1413 C C . LEU A 1 187 ? 14.836 -5.507 -17.613 1.00 94.56 187 LEU A C 1
ATOM 1415 O O . LEU A 1 187 ? 14.737 -6.718 -17.774 1.00 94.56 187 LEU A O 1
ATOM 1419 N N . ARG A 1 188 ? 15.816 -4.799 -18.185 1.00 93.69 188 ARG A N 1
ATOM 1420 C CA . ARG A 1 188 ? 16.788 -5.370 -19.137 1.00 93.69 188 ARG A CA 1
ATOM 1421 C C . ARG A 1 188 ? 17.530 -6.622 -18.644 1.00 93.69 188 ARG A C 1
ATOM 1423 O O . ARG A 1 188 ? 17.618 -7.577 -19.418 1.00 93.69 188 ARG A O 1
ATOM 1430 N N . PRO A 1 189 ? 18.079 -6.681 -17.415 1.00 92.81 189 PRO A N 1
ATOM 1431 C CA . PRO A 1 189 ? 18.705 -7.915 -16.943 1.00 92.81 189 PRO A CA 1
ATOM 1432 C C . PRO A 1 189 ? 17.691 -9.064 -16.792 1.00 92.81 189 PRO A C 1
ATOM 1434 O O . PRO A 1 189 ? 18.039 -10.210 -17.054 1.00 92.81 189 PRO A O 1
ATOM 1437 N N . LEU A 1 190 ? 16.432 -8.772 -16.450 1.00 91.56 190 LEU A N 1
ATOM 1438 C CA . LEU A 1 190 ? 15.396 -9.784 -16.216 1.00 91.56 190 LEU A CA 1
ATOM 1439 C C . LEU A 1 190 ? 14.777 -10.333 -17.504 1.00 91.56 190 LEU A C 1
ATOM 1441 O O . LEU A 1 190 ? 14.382 -11.487 -17.544 1.00 91.56 190 LEU A O 1
ATOM 1445 N N . THR A 1 191 ? 14.696 -9.543 -18.570 1.00 89.06 191 THR A N 1
ATOM 1446 C CA . THR A 1 191 ? 14.198 -10.019 -19.873 1.00 89.06 191 THR A CA 1
ATOM 1447 C C . THR A 1 191 ? 15.295 -10.608 -20.756 1.00 89.06 191 THR A C 1
ATOM 1449 O O . THR A 1 191 ? 14.996 -11.291 -21.734 1.00 89.06 191 THR A O 1
ATOM 1452 N N . SER A 1 192 ? 16.567 -10.371 -20.415 1.00 84.06 192 SER A N 1
ATOM 1453 C CA . SER A 1 192 ? 17.714 -11.032 -21.057 1.00 84.06 192 SER A CA 1
ATOM 1454 C C . SER A 1 192 ? 18.082 -12.367 -20.399 1.00 84.06 192 SER A C 1
ATOM 1456 O O . SER A 1 192 ? 18.540 -13.276 -21.091 1.00 84.06 192 SER A O 1
ATOM 1458 N N . ALA A 1 193 ? 17.850 -12.522 -19.091 1.00 68.00 193 ALA A N 1
ATOM 1459 C CA . ALA A 1 193 ? 17.809 -13.825 -18.433 1.00 68.00 193 ALA A CA 1
ATOM 1460 C C . ALA A 1 193 ? 16.518 -14.562 -18.839 1.00 68.00 193 ALA A C 1
ATOM 1462 O O . ALA A 1 193 ? 15.499 -13.925 -19.071 1.00 68.00 193 ALA A O 1
ATOM 1463 N N . ALA A 1 194 ? 16.548 -15.891 -18.971 1.00 63.19 194 ALA A N 1
ATOM 1464 C CA . ALA A 1 194 ? 15.485 -16.708 -19.573 1.00 63.19 194 ALA A CA 1
ATOM 1465 C C . ALA A 1 194 ? 14.159 -16.783 -18.764 1.00 63.19 194 ALA A C 1
ATOM 1467 O O . ALA A 1 194 ? 13.666 -17.867 -18.474 1.00 63.19 194 ALA A O 1
ATOM 1468 N N . HIS A 1 195 ? 13.543 -15.646 -18.432 1.00 73.00 195 HIS A N 1
ATOM 1469 C CA . HIS A 1 195 ? 12.204 -15.519 -17.848 1.00 73.00 195 HIS A CA 1
ATOM 1470 C C . HIS A 1 195 ? 11.119 -15.463 -18.936 1.00 73.00 195 HIS A C 1
ATOM 1472 O O . HIS A 1 195 ? 10.166 -14.695 -18.829 1.00 73.00 195 HIS A O 1
ATOM 1478 N N . GLN A 1 196 ? 11.276 -16.258 -20.001 1.00 70.44 196 GLN A N 1
ATOM 1479 C CA . GLN A 1 196 ? 10.449 -16.194 -21.216 1.00 70.44 196 GLN A CA 1
ATOM 1480 C C . GLN A 1 196 ? 8.955 -16.453 -20.956 1.00 70.44 196 GLN A C 1
ATOM 1482 O O . GLN A 1 196 ? 8.118 -15.989 -21.723 1.00 70.44 196 GLN A O 1
ATOM 1487 N N . ASP A 1 197 ? 8.621 -17.108 -19.842 1.00 81.19 197 ASP A N 1
ATOM 1488 C CA . ASP A 1 197 ? 7.239 -17.404 -19.453 1.00 81.19 197 ASP A CA 1
ATOM 1489 C C . ASP A 1 197 ? 6.549 -16.253 -18.687 1.00 81.19 197 ASP A C 1
ATOM 1491 O O . ASP A 1 197 ? 5.340 -16.302 -18.453 1.00 81.19 197 ASP A O 1
ATOM 1495 N N . ASN A 1 198 ? 7.273 -15.197 -18.286 1.00 86.56 198 ASN A N 1
ATOM 1496 C CA . ASN A 1 198 ? 6.696 -14.082 -17.527 1.00 86.56 198 ASN A CA 1
ATOM 1497 C C . ASN A 1 198 ? 6.168 -12.980 -18.459 1.00 86.56 198 ASN A C 1
ATOM 1499 O O . ASN A 1 198 ? 6.808 -11.950 -18.676 1.00 86.56 198 ASN A O 1
ATOM 1503 N N . ALA A 1 199 ? 4.965 -13.181 -19.001 1.00 88.69 199 ALA A N 1
ATOM 1504 C CA . ALA A 1 199 ? 4.335 -12.221 -19.910 1.00 88.69 199 ALA A CA 1
ATOM 1505 C C . ALA A 1 199 ? 4.206 -10.807 -19.306 1.00 88.69 199 ALA A C 1
ATOM 1507 O O . ALA A 1 199 ? 4.411 -9.815 -20.007 1.00 88.69 199 ALA A O 1
ATOM 1508 N N . ALA A 1 200 ? 3.914 -10.697 -18.005 1.00 90.06 200 ALA A N 1
ATOM 1509 C CA . ALA A 1 200 ? 3.775 -9.407 -17.327 1.00 90.06 200 ALA A CA 1
ATOM 1510 C C . ALA A 1 200 ? 5.086 -8.605 -17.344 1.00 90.06 200 ALA A C 1
ATOM 1512 O O . ALA A 1 200 ? 5.067 -7.399 -17.598 1.00 90.06 200 ALA A O 1
ATOM 1513 N N . LEU A 1 201 ? 6.222 -9.277 -17.150 1.00 92.19 201 LEU A N 1
ATOM 1514 C CA . LEU A 1 201 ? 7.552 -8.676 -17.220 1.00 92.19 201 LEU A CA 1
ATOM 1515 C C . LEU A 1 201 ? 7.856 -8.106 -18.615 1.00 92.19 201 LEU A C 1
ATOM 1517 O O . LEU A 1 201 ? 8.323 -6.971 -18.728 1.00 92.19 201 LEU A O 1
ATOM 1521 N N . PHE A 1 202 ? 7.552 -8.852 -19.681 1.00 92.38 202 PHE A N 1
ATOM 1522 C CA . PHE A 1 202 ? 7.769 -8.392 -21.059 1.00 92.38 202 PHE A CA 1
ATOM 1523 C C . PHE A 1 202 ? 6.838 -7.237 -21.443 1.00 92.38 202 PHE A C 1
ATOM 1525 O O . PHE A 1 202 ? 7.291 -6.265 -22.052 1.00 92.38 202 PHE A O 1
ATOM 1532 N N . ILE A 1 203 ? 5.568 -7.285 -21.023 1.00 93.12 203 ILE A N 1
ATOM 1533 C CA . ILE A 1 203 ? 4.618 -6.176 -21.203 1.00 93.12 203 ILE A CA 1
ATOM 1534 C C . ILE A 1 203 ? 5.132 -4.915 -20.496 1.00 93.12 203 ILE A C 1
ATOM 1536 O O . ILE A 1 203 ? 5.151 -3.834 -21.090 1.00 93.12 203 ILE A O 1
ATOM 1540 N N . ALA A 1 204 ? 5.598 -5.047 -19.252 1.00 93.94 204 ALA A N 1
ATOM 1541 C CA . ALA A 1 204 ? 6.167 -3.941 -18.491 1.00 93.94 204 ALA A CA 1
ATOM 1542 C C . ALA A 1 204 ? 7.416 -3.356 -19.175 1.00 93.94 204 ALA A C 1
ATOM 1544 O O . ALA A 1 204 ? 7.559 -2.134 -19.265 1.00 93.94 204 ALA A O 1
ATOM 1545 N N . HIS A 1 205 ? 8.297 -4.205 -19.720 1.00 95.31 205 HIS A N 1
ATOM 1546 C CA . HIS A 1 205 ? 9.475 -3.756 -20.470 1.00 95.31 205 HIS A CA 1
ATOM 1547 C C . HIS A 1 205 ? 9.078 -3.006 -21.740 1.00 95.31 205 HIS A C 1
ATOM 1549 O O . HIS A 1 205 ? 9.541 -1.882 -21.948 1.00 95.31 205 HIS A O 1
ATOM 1555 N N . ALA A 1 206 ? 8.165 -3.549 -22.543 1.00 94.69 206 ALA A N 1
ATOM 1556 C CA . ALA A 1 206 ? 7.674 -2.867 -23.736 1.00 94.69 206 ALA A CA 1
ATOM 1557 C C . ALA A 1 206 ? 7.062 -1.493 -23.399 1.00 94.69 206 ALA A C 1
ATOM 1559 O O . ALA A 1 206 ? 7.384 -0.496 -24.053 1.00 94.69 206 ALA A O 1
ATOM 1560 N N . ALA A 1 207 ? 6.258 -1.403 -22.334 1.00 94.75 207 ALA A N 1
ATOM 1561 C CA . ALA A 1 207 ? 5.676 -0.145 -21.866 1.00 94.75 207 ALA A CA 1
ATOM 1562 C C . ALA A 1 207 ? 6.748 0.878 -21.444 1.00 94.75 207 ALA A C 1
ATOM 1564 O O . ALA A 1 207 ? 6.710 2.032 -21.878 1.00 94.75 207 ALA A O 1
ATOM 1565 N N . ALA A 1 208 ? 7.750 0.459 -20.665 1.00 95.94 208 ALA A N 1
ATOM 1566 C CA . ALA A 1 208 ? 8.851 1.329 -20.249 1.00 95.94 208 ALA A CA 1
ATOM 1567 C C . ALA A 1 208 ? 9.730 1.785 -21.427 1.00 95.94 208 ALA A C 1
ATOM 1569 O O . ALA A 1 208 ? 10.200 2.930 -21.458 1.00 95.94 208 ALA A O 1
ATOM 1570 N N . ALA A 1 209 ? 9.917 0.918 -22.426 1.00 96.06 209 ALA A N 1
ATOM 1571 C CA . ALA A 1 209 ? 10.619 1.238 -23.662 1.00 96.06 209 ALA A CA 1
ATOM 1572 C C . ALA A 1 209 ? 9.860 2.300 -24.467 1.00 96.06 209 ALA A C 1
ATOM 1574 O O . ALA A 1 209 ? 10.459 3.305 -24.859 1.00 96.06 209 ALA A O 1
ATOM 1575 N N . LEU A 1 210 ? 8.543 2.145 -24.642 1.00 95.00 210 LEU A N 1
ATOM 1576 C CA . LEU A 1 210 ? 7.695 3.146 -25.298 1.00 95.00 210 LEU A CA 1
ATOM 1577 C C . LEU A 1 210 ? 7.730 4.492 -24.569 1.00 95.00 210 LEU A C 1
ATOM 1579 O O . LEU A 1 210 ? 7.975 5.515 -25.212 1.00 95.00 210 LEU A O 1
ATOM 1583 N N . ALA A 1 211 ? 7.562 4.490 -23.244 1.00 94.19 211 ALA A N 1
ATOM 1584 C CA . ALA A 1 211 ? 7.604 5.699 -22.418 1.00 94.19 211 ALA A CA 1
ATOM 1585 C C . ALA A 1 211 ? 8.966 6.419 -22.480 1.00 94.19 211 ALA A C 1
ATOM 1587 O O . ALA A 1 211 ? 9.033 7.638 -22.356 1.00 94.19 211 ALA A O 1
ATOM 1588 N N . SER A 1 212 ? 10.050 5.682 -22.743 1.00 94.00 212 SER A N 1
ATOM 1589 C CA . SER A 1 212 ? 11.401 6.233 -22.936 1.00 94.00 212 SER A CA 1
ATOM 1590 C C . SER A 1 212 ? 11.744 6.545 -24.403 1.00 94.00 212 SER A C 1
ATOM 1592 O O . SER A 1 212 ? 12.907 6.801 -24.721 1.00 94.00 212 SER A O 1
ATOM 1594 N N . GLY A 1 213 ? 10.781 6.462 -25.328 1.00 93.75 213 GLY A N 1
ATOM 1595 C CA . GLY A 1 213 ? 10.990 6.708 -26.761 1.00 93.75 213 GLY A CA 1
ATOM 1596 C C . GLY A 1 213 ? 11.757 5.607 -27.514 1.00 93.75 213 GLY A C 1
ATOM 1597 O O . GLY A 1 213 ? 12.124 5.792 -28.675 1.00 93.75 213 GLY A O 1
ATOM 1598 N N . ARG A 1 214 ? 11.988 4.442 -26.900 1.00 94.69 214 ARG A N 1
ATOM 1599 C CA . ARG A 1 214 ? 12.710 3.285 -27.463 1.00 94.69 214 ARG A CA 1
ATOM 1600 C C . ARG A 1 214 ? 11.764 2.374 -28.262 1.00 94.69 214 ARG A C 1
ATOM 1602 O O . ARG A 1 214 ? 11.554 1.216 -27.915 1.00 94.69 214 ARG A O 1
ATOM 1609 N N . LYS A 1 215 ? 11.174 2.895 -29.343 1.00 92.62 215 LYS A N 1
ATOM 1610 C CA . LYS A 1 215 ? 10.129 2.189 -30.120 1.00 92.62 215 LYS A CA 1
ATOM 1611 C C . LYS A 1 215 ? 10.570 0.831 -30.681 1.00 92.62 215 LYS A C 1
ATOM 1613 O O . LYS A 1 215 ? 9.781 -0.104 -30.662 1.00 92.62 215 LYS A O 1
ATOM 1618 N N . GLU A 1 216 ? 11.810 0.717 -31.153 1.00 91.88 216 GLU A N 1
ATOM 1619 C CA . GLU A 1 216 ? 12.327 -0.549 -31.697 1.00 91.88 216 GLU A CA 1
ATOM 1620 C C . GLU A 1 216 ? 12.540 -1.608 -30.606 1.00 91.88 216 GLU A C 1
ATOM 1622 O O . GLU A 1 216 ? 12.202 -2.769 -30.809 1.00 91.88 216 GLU A O 1
ATOM 1627 N N . GLU A 1 217 ? 13.009 -1.203 -29.418 1.00 92.50 217 GLU A N 1
ATOM 1628 C CA . GLU A 1 217 ? 13.128 -2.095 -28.252 1.00 92.50 217 GLU A CA 1
ATOM 1629 C C . GLU A 1 217 ? 11.745 -2.619 -27.840 1.00 92.50 217 GLU A C 1
ATOM 1631 O O . GLU A 1 217 ? 11.569 -3.817 -27.656 1.00 92.50 217 GLU A O 1
ATOM 1636 N N . ALA A 1 218 ? 10.733 -1.746 -27.792 1.00 90.94 218 ALA A N 1
ATOM 1637 C CA . ALA A 1 218 ? 9.363 -2.150 -27.480 1.00 90.94 218 ALA A CA 1
ATOM 1638 C C . ALA A 1 218 ? 8.767 -3.131 -28.505 1.00 90.94 218 ALA A C 1
ATOM 1640 O O . ALA A 1 218 ? 8.099 -4.092 -28.125 1.00 90.94 218 ALA A O 1
ATOM 1641 N N . ARG A 1 219 ? 9.014 -2.904 -29.803 1.00 90.31 219 ARG A N 1
ATOM 1642 C CA . ARG A 1 219 ? 8.554 -3.795 -30.881 1.00 90.31 219 ARG A CA 1
ATOM 1643 C C . ARG A 1 219 ? 9.186 -5.176 -30.787 1.00 90.31 219 ARG A C 1
ATOM 1645 O O . ARG A 1 219 ? 8.479 -6.158 -30.953 1.00 90.31 219 ARG A O 1
ATOM 1652 N N . ALA A 1 220 ? 10.480 -5.252 -30.483 1.00 87.75 220 ALA A N 1
ATOM 1653 C CA . ALA A 1 220 ? 11.184 -6.525 -30.335 1.00 87.75 220 ALA A CA 1
ATOM 1654 C C . ALA A 1 220 ? 10.647 -7.386 -29.175 1.00 87.75 220 ALA A C 1
ATOM 1656 O O . ALA A 1 220 ? 10.804 -8.602 -29.197 1.00 87.75 220 ALA A O 1
ATOM 1657 N N . LEU A 1 221 ? 10.016 -6.759 -28.178 1.00 85.81 221 LEU A N 1
ATOM 1658 C CA . LEU A 1 221 ? 9.417 -7.418 -27.012 1.00 85.81 221 LEU A CA 1
ATOM 1659 C C . LEU A 1 221 ? 7.936 -7.783 -27.215 1.00 85.81 221 LEU A C 1
ATOM 1661 O O . LEU A 1 221 ? 7.373 -8.508 -26.401 1.00 85.81 221 LEU A O 1
ATOM 1665 N N . SER A 1 222 ? 7.302 -7.266 -28.271 1.00 69.69 222 SER A N 1
ATOM 1666 C CA . SER A 1 222 ? 5.900 -7.524 -28.612 1.00 69.69 222 SER A CA 1
ATOM 1667 C C . SER A 1 222 ? 5.838 -8.685 -29.612 1.00 69.69 222 SER A C 1
ATOM 1669 O O . SER A 1 222 ? 5.804 -8.448 -30.819 1.00 69.69 222 SER A O 1
ATOM 1671 N N . LEU A 1 223 ? 5.909 -9.924 -29.113 1.00 57.09 223 LEU A N 1
ATOM 1672 C CA . LEU A 1 223 ? 5.653 -11.140 -29.900 1.00 57.09 223 LEU A CA 1
ATOM 1673 C C . LEU A 1 223 ? 4.153 -11.442 -29.965 1.00 57.09 223 LEU A C 1
ATOM 1675 O O . LEU A 1 223 ? 3.500 -11.390 -28.898 1.00 57.09 223 LEU A O 1
#

pLDDT: mean 90.16, std 11.44, range [34.44, 98.62]

Sequence (223 aa):
MTNVSIDDSSASRKRAVALHQAGEIQRAADMYEALLQVGTARADILGLLSVAQLQLGKRKEALVSWRNSLLAEKAIPRRLRNIANFLLAMLQLDEAQSLQRKNETPNTDFLDGVDIPVWPKDLPIERDDQAIILALAGCLVKLDRNEAGLRLLDSGFAQLSGDPDFVAAAVSIMLDAGSAGKALSLLRPLTSAAHQDNAALFIAHAAAALASGRKEEARALSL